Protein AF-A0A3L6PFX1-F1 (afdb_monomer)

Solvent-accessible surface area (backbone atoms only — not comparable to full-atom values): 15896 Å² total; per-residue (Å²): 126,56,42,73,76,51,93,45,32,28,39,28,24,43,66,42,50,51,51,58,42,62,47,83,54,100,68,61,88,36,42,23,37,40,39,36,26,71,53,52,53,69,60,65,64,29,69,79,39,84,92,54,82,70,54,70,48,83,74,45,78,32,32,30,86,44,96,84,36,73,96,55,53,78,53,61,71,73,41,70,57,34,39,34,26,27,26,15,69,91,47,65,24,42,33,38,19,29,47,44,64,93,50,54,86,48,75,58,73,88,48,45,66,66,52,44,51,53,49,56,60,27,42,76,78,34,26,23,38,36,17,15,70,75,35,23,26,64,26,37,46,53,50,30,54,38,40,19,50,77,66,73,36,52,63,67,58,22,45,50,61,45,29,79,71,36,78,67,50,51,50,48,68,36,52,49,55,48,47,47,52,30,51,77,50,70,54,41,87,49,77,84,37,64,67,46,48,50,54,51,49,51,54,51,52,50,41,47,74,74,68,47,84,82,58,73,65,60,52,79,80,64,74,58,54,79,82,74,94,81,78,96,70,89,84,86,67,83,88,67,92,69,57,72,43,54,43,88,87,80,61,45,40,74,43,43,52,91,74,59,71,91,71,82,84,67,90,54,74,74,66,73,58,87,126

Secondary structure (DSSP, 8-state):
--EEEETTEEEE-HHHHHHHHH---SS-S-SEEEEEES--STHHHHTTSTT----EEEEEEEETTSBTB-S-TTS-TT-EEEEEEEESGGG-EEEEEEE--SSTTS--HHHHHHHHHHHHHHHHHS-EEEE-SSSSSHHHHHHHHHHHHHHT--HHHHHHHHHTT-TT----HHHHHHHHHHHHTTSS--TTSHHHHHHHHHHHHHHHHTT----GGGS---TTSPPPS-------S------EEE-TTT--EEEEGGG-------SSGGGG---

Mean predicted aligned error: 7.88 Å

pLDDT: mean 86.75, std 15.0, range [31.97, 98.88]

Foldseek 3Di:
DFFCLDQLETFWALVVVVCQQADPDPDGQFQEEEEEEQDQDPVVSCVVPPPDDKDKAWDDWDFPPDPPQPLQLQDPGGHTQWTWIQIHDVSRHTYIGGNFDQDLLTDCLSPQPVLLVSCVVRSVPGHYYFYYHGRAARSLLNQLLNCCQPVVDQSVRSSVSVCVRPVRHHHDPSSSVVSNLCVVVVSHSDCLDLSNVVSSVVSVVVCVVVVHDDDPSNDDDAQLDDPDPDDDDDPPDDPDPWAFDADPPPRRTGDINSRDRDDDDDPPPVVVDDD

Organism: Panicum miliaceum (NCBI:txid4540)

InterPro domains:
  IPR000340 Dual specificity phosphatase, catalytic domain [PF00782] (93-184)
  IPR000387 Tyrosine-specific protein phosphatases domain [PS50056] (106-164)
  IPR016130 Protein-tyrosine phosphatase, active site [PS00383] (130-140)
  IPR020422 Dual specificity protein phosphatase domain [PS50054] (1-188)
  IPR020422 Dual specificity protein phosphatase domain [SM00195] (1-185)
  IPR029021 Protein-tyrosine phosphatase-like [G3DSA:3.90.190.10] (4-205)
  IPR029021 Protein-tyrosine phosphatase-like [SSF52799] (96-185)

Sequence (275 aa):
MPHLVRERLYFGDIKDAIAALTESSSTPAFTHVLSVVSSASISFITDCRPGLAIPTEEVRRVVSGEEGAPPTAAVPPGTLMRVVERAGDVLRVTRMAVPLRDTEEENLLDHIEPCLDFVDEGRKVGNVHVHCFAGVSRSASIIVAYLMRSEQKSLEEALESLKEISESACPNDGFLDQLKLFEEMGFKVDTSSPLYKRFRLKILGQSYKFGEKIGSYMFEDDPGLSPQSGSCQDSSKTEQHKTAYRCRKCRRIIAVEDNVISHAPGEGESCFDWN

Nearest PDB structures (foldseek):
  4ki9-assembly1_A  TM=8.954E-01  e=1.535E-12  Homo sapiens
  4jnb-assembly1_A  TM=8.265E-01  e=7.800E-11  Homo sapiens
  4jmk-assembly2_B  TM=8.609E-01  e=1.206E-09  Homo sapiens
  4d3r-assembly1_A  TM=8.594E-01  e=2.774E-09  Homo sapiens
  7ezn-assembly1_A  TM=7.501E-01  e=2.827E-08  Cryptococcus neoformans H99

Structure (mmCIF, N/CA/C/O backbone):
data_AF-A0A3L6PFX1-F1
#
_entry.id   AF-A0A3L6PFX1-F1
#
loop_
_atom_site.group_PDB
_atom_site.id
_atom_site.type_symbol
_atom_site.label_atom_id
_atom_site.label_alt_id
_atom_site.label_comp_id
_atom_site.label_asym_id
_atom_site.label_entity_id
_atom_site.label_seq_id
_atom_site.pdbx_PDB_ins_code
_atom_site.Cartn_x
_atom_site.Cartn_y
_atom_site.Cartn_z
_atom_site.occupancy
_atom_site.B_iso_or_equiv
_atom_site.auth_seq_id
_atom_site.auth_comp_id
_atom_site.auth_asym_id
_atom_site.auth_atom_id
_atom_site.pdbx_PDB_model_num
ATOM 1 N N . MET A 1 1 ? 20.098 4.100 -10.291 1.00 66.25 1 MET A N 1
ATOM 2 C CA . MET A 1 1 ? 20.034 2.644 -10.523 1.00 66.25 1 MET A CA 1
ATOM 3 C C . MET A 1 1 ? 19.353 2.102 -9.295 1.00 66.25 1 MET A C 1
ATOM 5 O O . MET A 1 1 ? 19.845 2.397 -8.208 1.00 66.25 1 MET A O 1
ATOM 9 N N . PRO A 1 2 ? 18.238 1.385 -9.453 1.00 89.69 2 PRO A N 1
ATOM 10 C CA . PRO A 1 2 ? 17.426 1.003 -8.317 1.00 89.69 2 PRO A CA 1
ATOM 11 C C . PRO A 1 2 ? 18.182 0.019 -7.426 1.00 89.69 2 PRO A C 1
ATOM 13 O O . PRO A 1 2 ? 18.983 -0.794 -7.898 1.00 89.69 2 PRO A O 1
ATOM 16 N N . HIS A 1 3 ? 17.911 0.094 -6.132 1.00 94.25 3 HIS A N 1
ATOM 17 C CA . HIS A 1 3 ? 18.512 -0.760 -5.128 1.00 94.25 3 HIS A CA 1
ATOM 18 C C . HIS A 1 3 ? 17.913 -2.168 -5.202 1.00 94.25 3 HIS A C 1
ATOM 20 O O . HIS A 1 3 ? 16.693 -2.329 -5.225 1.00 94.25 3 HIS A O 1
ATOM 26 N N . LEU A 1 4 ? 18.760 -3.198 -5.225 1.00 97.31 4 LEU A N 1
ATOM 27 C CA . LEU A 1 4 ? 18.317 -4.588 -5.121 1.00 97.31 4 LEU A CA 1
ATOM 28 C C . LEU A 1 4 ? 17.971 -4.887 -3.658 1.00 97.31 4 LEU A C 1
ATOM 30 O O . LEU A 1 4 ? 18.859 -4.913 -2.812 1.00 97.31 4 LEU A O 1
ATOM 34 N N . VAL A 1 5 ? 16.693 -5.127 -3.370 1.00 97.38 5 VAL A N 1
ATOM 35 C CA . VAL A 1 5 ? 16.226 -5.441 -2.012 1.00 97.38 5 VAL A CA 1
ATOM 36 C C . VAL A 1 5 ? 16.364 -6.931 -1.736 1.00 97.38 5 VAL A C 1
ATOM 38 O O . VAL A 1 5 ? 16.964 -7.340 -0.746 1.00 97.38 5 VAL A O 1
ATOM 41 N N . ARG A 1 6 ? 15.809 -7.752 -2.630 1.00 97.69 6 ARG A N 1
ATOM 42 C CA . ARG A 1 6 ? 15.868 -9.221 -2.622 1.00 97.69 6 ARG A CA 1
ATOM 43 C C . ARG A 1 6 ? 15.920 -9.718 -4.057 1.00 97.69 6 ARG A C 1
ATOM 45 O O . ARG A 1 6 ? 15.737 -8.937 -4.986 1.00 97.69 6 ARG A O 1
ATOM 52 N N . GLU A 1 7 ? 16.127 -11.020 -4.254 1.00 96.81 7 GLU A N 1
ATOM 53 C CA . GLU A 1 7 ? 16.108 -11.621 -5.591 1.00 96.81 7 GLU A CA 1
ATOM 54 C C . GLU A 1 7 ? 14.868 -11.159 -6.383 1.00 96.81 7 GLU A C 1
ATOM 56 O O . GLU A 1 7 ? 13.734 -11.344 -5.930 1.00 96.81 7 GLU A O 1
ATOM 61 N N . ARG A 1 8 ? 15.093 -10.543 -7.553 1.00 97.56 8 ARG A N 1
ATOM 62 C CA . ARG A 1 8 ? 14.054 -10.000 -8.448 1.00 97.56 8 ARG A CA 1
ATOM 63 C C . ARG A 1 8 ? 13.179 -8.885 -7.857 1.00 97.56 8 ARG A C 1
ATOM 65 O O . ARG A 1 8 ? 12.165 -8.544 -8.460 1.00 97.56 8 ARG A O 1
ATOM 72 N N . LEU A 1 9 ? 13.547 -8.301 -6.719 1.00 98.50 9 LEU A N 1
ATOM 73 C CA . LEU A 1 9 ? 12.825 -7.199 -6.085 1.00 98.50 9 LEU A CA 1
ATOM 74 C C . LEU A 1 9 ? 13.732 -5.980 -5.942 1.00 98.50 9 LEU A C 1
ATOM 76 O O . LEU A 1 9 ? 14.731 -6.015 -5.223 1.00 98.50 9 LEU A O 1
ATOM 80 N N . TYR A 1 10 ? 13.343 -4.895 -6.599 1.00 98.25 10 TYR A N 1
ATOM 81 C CA . TYR A 1 10 ? 14.103 -3.658 -6.660 1.00 98.25 10 TYR A CA 1
ATOM 82 C C . TYR A 1 10 ? 13.289 -2.483 -6.125 1.00 98.25 10 TYR A C 1
ATOM 84 O O . TYR A 1 10 ? 12.079 -2.404 -6.331 1.00 98.25 10 TYR A O 1
ATOM 92 N N . PHE A 1 11 ? 13.980 -1.538 -5.502 1.00 94.75 11 PHE A N 1
ATOM 93 C CA . PHE A 1 11 ? 13.432 -0.348 -4.860 1.00 94.75 11 PHE A CA 1
ATOM 94 C C . PHE A 1 11 ? 14.108 0.910 -5.408 1.00 94.75 11 PHE A C 1
ATOM 96 O O . PHE A 1 11 ? 15.318 0.909 -5.629 1.00 94.75 11 PHE A O 1
ATOM 103 N N . GLY A 1 12 ? 13.354 1.984 -5.635 1.00 95.38 12 GLY A N 1
ATOM 104 C CA . GLY A 1 12 ? 13.952 3.244 -6.077 1.00 95.38 12 GLY A CA 1
ATOM 105 C C . GLY A 1 12 ? 12.971 4.398 -6.230 1.00 95.38 12 GLY A C 1
ATOM 106 O O . GLY A 1 12 ? 11.868 4.395 -5.668 1.00 95.38 12 GLY A O 1
ATOM 107 N N . ASP A 1 13 ? 13.415 5.401 -6.982 1.00 95.75 13 ASP A N 1
ATOM 108 C CA . ASP A 1 13 ? 12.706 6.657 -7.204 1.00 95.75 13 ASP A CA 1
ATOM 109 C C . ASP A 1 13 ? 12.005 6.706 -8.577 1.00 95.75 13 ASP A C 1
ATOM 111 O O . ASP A 1 13 ? 12.004 5.753 -9.362 1.00 95.75 13 ASP A O 1
ATOM 115 N N . ILE A 1 14 ? 11.377 7.841 -8.884 1.00 94.75 14 ILE A N 1
ATOM 116 C CA . ILE A 1 14 ? 10.684 8.027 -10.162 1.00 94.75 14 ILE A CA 1
ATOM 117 C C . ILE A 1 14 ? 11.623 8.024 -11.377 1.00 94.75 14 ILE A C 1
ATOM 119 O O . ILE A 1 14 ? 11.191 7.682 -12.477 1.00 94.75 14 ILE A O 1
ATOM 123 N N . LYS A 1 15 ? 12.902 8.383 -11.216 1.00 93.06 15 LYS A N 1
ATOM 124 C CA . LYS A 1 15 ? 13.873 8.394 -12.320 1.00 93.06 15 LYS A CA 1
ATOM 125 C C . LYS A 1 15 ? 14.261 6.972 -12.701 1.00 93.06 15 LYS A C 1
ATOM 127 O O . LYS A 1 15 ? 14.342 6.678 -13.895 1.00 93.06 15 LYS A O 1
ATOM 132 N N . ASP A 1 16 ? 14.445 6.097 -11.713 1.00 93.31 16 ASP A N 1
ATOM 133 C CA . ASP A 1 16 ? 14.670 4.668 -11.947 1.00 93.31 16 ASP A CA 1
ATOM 134 C C . ASP A 1 16 ? 13.469 4.037 -12.676 1.00 93.31 16 ASP A C 1
ATOM 136 O O . ASP A 1 16 ? 13.651 3.292 -13.642 1.00 93.31 16 ASP A O 1
ATOM 140 N N . ALA A 1 17 ? 12.242 4.414 -12.302 1.00 93.38 17 ALA A N 1
ATOM 141 C CA . ALA A 1 17 ? 11.031 3.955 -12.980 1.00 93.38 17 ALA A CA 1
ATOM 142 C C . ALA A 1 17 ? 10.912 4.465 -14.425 1.00 93.38 17 ALA A C 1
ATOM 144 O O . ALA A 1 17 ? 10.545 3.699 -15.318 1.00 93.38 17 ALA A O 1
ATOM 145 N N . ILE A 1 18 ? 11.261 5.732 -14.688 1.00 92.75 18 ILE A N 1
ATOM 146 C CA . ILE A 1 18 ? 11.330 6.271 -16.057 1.00 92.75 18 ILE A CA 1
ATOM 147 C C . ILE A 1 18 ? 12.321 5.457 -16.888 1.00 92.75 18 ILE A C 1
ATOM 149 O O . ILE A 1 18 ? 12.004 5.085 -18.017 1.00 92.75 18 ILE A O 1
ATOM 153 N N . ALA A 1 19 ? 13.504 5.161 -16.347 1.00 91.19 19 ALA A N 1
ATOM 154 C CA . ALA A 1 19 ? 14.496 4.351 -17.046 1.00 91.19 19 ALA A CA 1
ATOM 155 C C . ALA A 1 19 ? 13.957 2.941 -17.350 1.00 91.19 19 ALA A C 1
ATOM 157 O O . ALA A 1 19 ? 14.058 2.493 -18.488 1.00 91.19 19 ALA A O 1
ATOM 158 N N . ALA A 1 20 ? 13.304 2.295 -16.377 1.00 91.25 20 ALA A N 1
ATOM 159 C CA . ALA A 1 20 ? 12.698 0.972 -16.538 1.00 91.25 20 ALA A CA 1
ATOM 160 C C . ALA A 1 20 ? 11.598 0.928 -17.616 1.00 91.25 20 ALA A C 1
ATOM 162 O O . ALA A 1 20 ? 11.496 -0.043 -18.358 1.00 91.25 20 ALA A O 1
ATOM 163 N N . LEU A 1 21 ? 10.777 1.978 -17.715 1.00 91.75 21 LEU A N 1
ATOM 164 C CA . LEU A 1 21 ? 9.653 2.041 -18.657 1.00 91.75 21 LEU A CA 1
ATOM 165 C C . LEU A 1 21 ? 10.049 2.507 -20.064 1.00 91.75 21 LEU A C 1
ATOM 167 O O . LEU A 1 21 ? 9.255 2.385 -20.994 1.00 91.75 21 LEU A O 1
ATOM 171 N N . THR A 1 22 ? 11.248 3.066 -20.228 1.00 90.25 22 THR A N 1
ATOM 172 C CA . THR A 1 22 ? 11.727 3.620 -21.509 1.00 90.25 22 THR A CA 1
ATOM 173 C C . THR A 1 22 ? 12.865 2.814 -22.126 1.00 90.25 22 THR A C 1
ATOM 175 O O . THR A 1 22 ? 13.390 3.187 -23.175 1.00 90.25 22 THR A O 1
ATOM 178 N N . GLU A 1 23 ? 13.245 1.703 -21.499 1.00 85.38 23 GLU A N 1
ATOM 179 C CA . GLU A 1 23 ? 14.258 0.796 -22.015 1.00 85.38 23 GLU A CA 1
ATOM 180 C C . GLU A 1 23 ? 13.777 0.118 -23.309 1.00 85.38 23 GLU A C 1
ATOM 182 O O . GLU A 1 23 ? 12.785 -0.605 -23.319 1.00 85.38 23 GLU A O 1
ATOM 187 N N . SER A 1 24 ? 14.509 0.320 -24.407 1.00 76.94 24 SER A N 1
ATOM 188 C CA . SER A 1 24 ? 14.206 -0.237 -25.736 1.00 76.94 24 SER A CA 1
ATOM 189 C C . SER A 1 24 ? 14.887 -1.587 -26.010 1.00 76.94 24 SER A C 1
ATOM 191 O O . SER A 1 24 ? 14.997 -2.032 -27.155 1.00 76.94 24 SER A O 1
ATOM 193 N N . SER A 1 25 ? 15.385 -2.252 -24.964 1.00 76.19 25 SER A N 1
ATOM 194 C CA . SER A 1 25 ? 16.038 -3.556 -25.079 1.00 76.19 25 SER A CA 1
ATOM 195 C C . SER A 1 25 ? 15.053 -4.644 -25.520 1.00 76.19 25 SER A C 1
ATOM 197 O O . SER A 1 25 ? 13.881 -4.663 -25.142 1.00 76.19 25 SER A O 1
ATOM 199 N N . SER A 1 26 ? 15.555 -5.623 -26.283 1.00 71.38 26 SER A N 1
ATOM 200 C CA . SER A 1 26 ? 14.772 -6.794 -26.706 1.00 71.38 26 SER A CA 1
ATOM 201 C C . SER A 1 26 ? 14.225 -7.619 -25.532 1.00 71.38 26 SER A C 1
ATOM 203 O O . SER A 1 26 ? 13.218 -8.308 -25.697 1.00 71.38 26 SER A O 1
ATOM 205 N N . THR A 1 27 ? 14.836 -7.502 -24.352 1.00 73.88 27 THR A N 1
ATOM 206 C CA . THR A 1 27 ? 14.363 -8.056 -23.081 1.00 73.88 27 THR A CA 1
ATOM 207 C C . THR A 1 27 ? 14.423 -6.947 -22.030 1.00 73.88 27 THR A C 1
ATOM 209 O O . THR A 1 27 ? 15.531 -6.482 -21.746 1.00 73.88 27 THR A O 1
ATOM 212 N N . PRO A 1 28 ? 13.285 -6.495 -21.473 1.00 79.00 28 PRO A N 1
ATOM 213 C CA . PRO A 1 28 ? 13.296 -5.403 -20.507 1.00 79.00 28 PRO A CA 1
ATOM 214 C C . PRO A 1 28 ? 13.964 -5.854 -19.203 1.00 79.00 28 PRO A C 1
ATOM 216 O O . PRO A 1 28 ? 13.760 -6.991 -18.763 1.00 79.00 28 PRO A O 1
ATOM 219 N N . ALA A 1 29 ? 14.729 -4.970 -18.557 1.00 88.62 29 ALA A N 1
ATOM 220 C CA . ALA A 1 29 ? 15.339 -5.270 -17.262 1.00 88.62 29 ALA A CA 1
ATOM 221 C C . ALA A 1 29 ? 14.282 -5.536 -16.180 1.00 88.62 29 ALA A C 1
ATOM 223 O O . ALA A 1 29 ? 14.531 -6.314 -15.256 1.00 88.62 29 ALA A O 1
ATOM 224 N N . PHE A 1 30 ? 13.095 -4.933 -16.318 1.00 94.75 30 PHE A N 1
ATOM 225 C CA . PHE A 1 30 ? 11.953 -5.099 -15.424 1.00 94.75 30 PHE A CA 1
ATOM 226 C C . PHE A 1 30 ? 10.728 -5.598 -16.177 1.00 94.75 30 PHE A C 1
ATOM 228 O O . PHE A 1 30 ? 10.353 -5.071 -17.217 1.00 94.75 30 PHE A O 1
ATOM 235 N N . THR A 1 31 ? 10.070 -6.604 -15.611 1.00 96.00 31 THR A N 1
ATOM 236 C CA . THR A 1 31 ? 8.805 -7.132 -16.150 1.00 96.00 31 THR A CA 1
ATOM 237 C C . THR A 1 31 ? 7.596 -6.480 -15.490 1.00 96.00 31 THR A C 1
ATOM 239 O O . THR A 1 31 ? 6.532 -6.393 -16.101 1.00 96.00 31 THR A O 1
ATOM 242 N N . HIS A 1 32 ? 7.765 -6.015 -14.249 1.00 97.88 32 HIS A N 1
ATOM 243 C CA . HIS A 1 32 ? 6.716 -5.415 -13.441 1.00 97.88 32 HIS A CA 1
ATOM 244 C C . HIS A 1 32 ? 7.211 -4.128 -12.781 1.00 97.88 32 HIS A C 1
ATOM 246 O O . HIS A 1 32 ? 8.325 -4.080 -12.254 1.00 97.88 32 HIS A O 1
ATOM 252 N N . VAL A 1 33 ? 6.367 -3.098 -12.777 1.00 97.94 33 VAL A N 1
ATOM 253 C CA . VAL A 1 33 ? 6.621 -1.818 -12.106 1.00 97.94 33 VAL A CA 1
ATOM 254 C C . VAL A 1 33 ? 5.430 -1.478 -11.214 1.00 97.94 33 VAL A C 1
ATOM 256 O O . VAL A 1 33 ? 4.307 -1.337 -11.692 1.00 97.94 33 VAL A O 1
ATOM 259 N N . LEU A 1 34 ? 5.668 -1.340 -9.914 1.00 98.56 34 LEU A N 1
ATOM 260 C CA . LEU A 1 34 ? 4.688 -0.862 -8.945 1.00 98.56 34 LEU A CA 1
ATOM 261 C C . LEU A 1 34 ? 4.952 0.617 -8.645 1.00 98.56 34 LEU A C 1
ATOM 263 O O . LEU A 1 34 ? 5.941 0.962 -7.998 1.00 98.56 34 LEU A O 1
ATOM 267 N N . SER A 1 35 ? 4.055 1.480 -9.115 1.00 98.12 35 SER A N 1
ATOM 268 C CA . SER A 1 35 ? 4.085 2.925 -8.890 1.00 98.12 35 SER A CA 1
ATOM 269 C C . SER A 1 35 ? 3.157 3.312 -7.739 1.00 98.12 35 SER A C 1
ATOM 271 O O . SER A 1 35 ? 1.937 3.308 -7.903 1.00 98.12 35 SER A O 1
ATOM 273 N N . VAL A 1 36 ? 3.724 3.712 -6.602 1.00 97.94 36 VAL A N 1
ATOM 274 C CA . VAL A 1 36 ? 2.980 4.227 -5.439 1.00 97.94 36 VAL A CA 1
ATOM 275 C C . VAL A 1 36 ? 3.134 5.748 -5.401 1.00 97.94 36 VAL A C 1
ATOM 277 O O . VAL A 1 36 ? 4.106 6.290 -4.874 1.00 97.94 36 VAL A O 1
ATOM 280 N N . VAL A 1 37 ? 2.219 6.456 -6.057 1.00 95.69 37 VAL A N 1
ATOM 281 C CA . VAL A 1 37 ? 2.355 7.882 -6.412 1.00 95.69 37 VAL A CA 1
ATOM 282 C C . VAL A 1 37 ? 1.035 8.612 -6.196 1.00 95.69 37 VAL A C 1
ATOM 284 O O . VAL A 1 37 ? 0.005 7.977 -6.087 1.00 95.69 37 VAL A O 1
ATOM 287 N N . SER A 1 38 ? 1.014 9.944 -6.149 1.00 93.38 38 SER A N 1
ATOM 288 C CA . SER A 1 38 ? -0.223 10.691 -5.847 1.00 93.38 38 SER A CA 1
ATOM 289 C C . SER A 1 38 ? -1.269 10.648 -6.969 1.00 93.38 38 SER A C 1
ATOM 291 O O . SER A 1 38 ? -2.424 10.987 -6.737 1.00 93.38 38 SER A O 1
ATOM 293 N N . SER A 1 39 ? -0.883 10.233 -8.177 1.00 93.25 39 SER A N 1
ATOM 294 C CA . SER A 1 39 ? -1.782 10.043 -9.314 1.00 93.25 39 SER A CA 1
ATOM 295 C C . SER A 1 39 ? -1.448 8.747 -10.038 1.00 93.25 39 SER A C 1
ATOM 297 O O . SER A 1 39 ? -0.293 8.501 -10.379 1.00 93.25 39 SER A O 1
ATOM 299 N N . ALA A 1 40 ? -2.465 7.931 -10.316 1.00 91.38 40 ALA A N 1
ATOM 300 C CA . ALA A 1 40 ? -2.291 6.675 -11.042 1.00 91.38 40 ALA A CA 1
ATOM 301 C C . ALA A 1 40 ? -1.916 6.881 -12.525 1.00 91.38 40 ALA A C 1
ATOM 303 O O . ALA A 1 40 ? -1.344 5.981 -13.146 1.00 91.38 40 ALA A O 1
ATOM 304 N N . SER A 1 41 ? -2.214 8.062 -13.081 1.00 91.38 41 SER A N 1
ATOM 305 C CA . SER A 1 41 ? -1.945 8.389 -14.482 1.00 91.38 41 SER A CA 1
ATOM 306 C C . SER A 1 41 ? -0.465 8.226 -14.815 1.00 91.38 41 SER A C 1
ATOM 308 O O . SER A 1 41 ? 0.396 8.747 -14.104 1.00 91.38 41 SER A O 1
ATOM 310 N N . ILE A 1 42 ? -0.162 7.569 -15.938 1.00 88.88 42 ILE A N 1
ATOM 311 C CA . ILE A 1 42 ? 1.208 7.501 -16.462 1.00 88.88 42 ILE A CA 1
ATOM 312 C C . ILE A 1 42 ? 1.770 8.898 -16.760 1.00 88.88 42 ILE A C 1
ATOM 314 O O . ILE A 1 42 ? 2.981 9.103 -16.675 1.00 88.88 42 ILE A O 1
ATOM 318 N N . SER A 1 43 ? 0.895 9.881 -17.016 1.00 87.31 43 SER A N 1
ATOM 319 C CA . SER A 1 43 ? 1.308 11.266 -17.238 1.00 87.31 43 SER A CA 1
ATOM 320 C C . SER A 1 43 ? 2.105 11.825 -16.059 1.00 87.31 43 SER A C 1
ATOM 322 O O . SER A 1 43 ? 3.063 12.554 -16.267 1.00 87.31 43 SER A O 1
ATOM 324 N N . PHE A 1 44 ? 1.803 11.395 -14.828 1.00 84.94 44 PHE A N 1
ATOM 325 C CA . PHE A 1 44 ? 2.549 11.795 -13.633 1.00 84.94 44 PHE A CA 1
ATOM 326 C C . PHE A 1 44 ? 4.049 11.461 -13.735 1.00 84.94 44 PHE A C 1
ATOM 328 O O . PHE A 1 44 ? 4.900 12.194 -13.232 1.00 84.94 44 PHE A O 1
ATOM 335 N N . ILE A 1 45 ? 4.381 10.359 -14.414 1.00 83.69 45 ILE A N 1
ATOM 336 C CA . ILE A 1 45 ? 5.762 9.946 -14.673 1.00 83.69 45 ILE A CA 1
ATOM 337 C C . ILE A 1 45 ? 6.372 10.787 -15.803 1.00 83.69 45 ILE A C 1
ATOM 339 O O . ILE A 1 45 ? 7.512 11.240 -15.686 1.00 83.69 45 ILE A O 1
ATOM 343 N N . THR A 1 46 ? 5.627 11.038 -16.883 1.00 82.31 46 THR A N 1
ATOM 344 C CA . THR A 1 46 ? 6.126 11.822 -18.026 1.00 82.31 46 THR A CA 1
ATOM 345 C C . THR A 1 46 ? 6.246 13.316 -17.732 1.00 82.31 46 THR A C 1
ATOM 347 O O . THR A 1 46 ? 7.113 13.970 -18.302 1.00 82.31 46 THR A O 1
ATOM 350 N N . ASP A 1 47 ? 5.457 13.859 -16.805 1.00 82.69 47 ASP A N 1
ATOM 351 C CA . ASP A 1 47 ? 5.528 15.265 -16.384 1.00 82.69 47 ASP A CA 1
ATOM 352 C C . ASP A 1 47 ? 6.891 15.597 -15.755 1.00 82.69 47 ASP A C 1
ATOM 354 O O . ASP A 1 47 ? 7.383 16.721 -15.855 1.00 82.69 47 ASP A O 1
ATOM 358 N N . CYS A 1 48 ? 7.566 14.593 -15.184 1.00 76.94 48 CYS A N 1
ATOM 359 C CA . CYS A 1 48 ? 8.928 14.723 -14.670 1.00 76.94 48 CYS A CA 1
ATOM 360 C C . CYS A 1 48 ? 9.994 14.810 -15.782 1.00 76.94 48 CYS A C 1
ATOM 362 O O . CYS A 1 48 ? 11.154 15.120 -15.498 1.00 76.94 48 CYS A O 1
ATOM 364 N N . ARG A 1 49 ? 9.632 14.528 -17.042 1.00 78.38 49 ARG A N 1
ATOM 365 C CA . ARG A 1 49 ? 10.526 14.574 -18.206 1.00 78.38 49 ARG A CA 1
ATOM 366 C C . ARG A 1 49 ? 9.779 15.091 -19.448 1.00 78.38 49 ARG A C 1
ATOM 368 O O . ARG A 1 49 ? 9.283 14.288 -20.241 1.00 78.38 49 ARG A O 1
ATOM 375 N N . PRO A 1 50 ? 9.743 16.419 -19.665 1.00 75.62 50 PRO A N 1
ATOM 376 C CA . PRO A 1 50 ? 9.043 17.023 -20.796 1.00 75.62 50 PRO A CA 1
ATOM 377 C C . PRO A 1 50 ? 9.412 16.375 -22.138 1.00 75.62 50 PRO A C 1
ATOM 379 O O . PRO A 1 50 ? 10.590 16.177 -22.438 1.00 75.62 50 PRO A O 1
ATOM 382 N N . GLY A 1 51 ? 8.399 16.046 -22.943 1.00 77.88 51 GLY A N 1
ATOM 383 C CA . GLY A 1 51 ? 8.564 15.393 -24.248 1.00 77.88 51 GLY A CA 1
ATOM 384 C C . GLY A 1 51 ? 8.674 13.866 -24.203 1.00 77.88 51 GLY A C 1
ATOM 385 O O . GLY A 1 51 ? 8.752 13.242 -25.260 1.00 77.88 51 GLY A O 1
ATOM 386 N N . LEU A 1 52 ? 8.656 13.250 -23.017 1.00 85.56 52 LEU A N 1
ATOM 387 C CA . LEU A 1 52 ? 8.563 11.801 -22.891 1.00 85.56 52 LEU A CA 1
ATOM 388 C C . LEU A 1 52 ? 7.114 11.336 -23.083 1.00 85.56 52 LEU A C 1
ATOM 390 O O . LEU A 1 52 ? 6.217 11.809 -22.396 1.00 85.56 52 LEU A O 1
ATOM 394 N N . ALA A 1 53 ? 6.901 10.365 -23.967 1.00 87.12 53 ALA A N 1
ATOM 395 C CA . ALA A 1 53 ? 5.645 9.634 -24.075 1.00 87.12 53 ALA A CA 1
ATOM 396 C C . ALA A 1 53 ? 5.913 8.159 -23.775 1.00 87.12 53 ALA A C 1
ATOM 398 O O . ALA A 1 53 ? 6.770 7.542 -24.406 1.00 87.12 53 ALA A O 1
ATOM 399 N N . ILE A 1 54 ? 5.191 7.607 -22.804 1.00 89.94 54 ILE A N 1
ATOM 400 C CA . ILE A 1 54 ? 5.220 6.178 -22.493 1.00 89.94 54 ILE A CA 1
ATOM 401 C C . ILE A 1 54 ? 3.885 5.620 -22.984 1.00 89.94 54 ILE A C 1
ATOM 403 O O . ILE A 1 54 ? 2.851 6.013 -22.440 1.00 89.94 54 ILE A O 1
ATOM 407 N N . PRO A 1 55 ? 3.867 4.766 -24.022 1.00 92.75 55 PRO A N 1
ATOM 408 C CA . PRO A 1 55 ? 2.627 4.152 -24.466 1.00 92.75 55 PRO A CA 1
ATOM 409 C C . PRO A 1 55 ? 2.105 3.230 -23.364 1.00 92.75 55 PRO A C 1
ATOM 411 O O . PRO A 1 55 ? 2.884 2.507 -22.731 1.00 92.75 55 PRO A O 1
ATOM 414 N N . THR A 1 56 ? 0.794 3.271 -23.135 1.00 94.25 56 THR A N 1
ATOM 415 C CA . THR A 1 56 ? 0.120 2.404 -22.171 1.00 94.25 56 THR A CA 1
ATOM 416 C C . THR A 1 56 ? -1.168 1.822 -22.736 1.00 94.25 56 THR A C 1
ATOM 418 O O . THR A 1 56 ? -1.828 2.425 -23.583 1.00 94.25 56 THR A O 1
ATOM 421 N N . GLU A 1 57 ? -1.519 0.634 -22.256 1.00 95.62 57 GLU A N 1
ATOM 422 C CA . GLU A 1 57 ? -2.788 -0.038 -22.519 1.00 95.62 57 GLU A CA 1
ATOM 423 C C . GLU A 1 57 ? -3.367 -0.508 -21.183 1.00 95.62 57 GLU A C 1
ATOM 425 O O . GLU A 1 57 ? -2.781 -1.348 -20.496 1.00 95.62 57 GLU A O 1
ATOM 430 N N . GLU A 1 58 ? -4.506 0.058 -20.788 1.00 95.44 58 GLU A N 1
ATOM 431 C CA . GLU A 1 58 ? -5.172 -0.301 -19.538 1.00 95.44 58 GLU A CA 1
ATOM 432 C C . GLU A 1 58 ? -5.687 -1.742 -19.595 1.00 95.44 58 GLU A C 1
ATOM 434 O O . GLU A 1 58 ? -6.459 -2.109 -20.476 1.00 95.44 58 GLU A O 1
ATOM 439 N N . VAL A 1 59 ? -5.271 -2.557 -18.626 1.00 94.31 59 VAL A N 1
ATOM 440 C CA . VAL A 1 59 ? -5.692 -3.959 -18.497 1.00 94.31 59 VAL A CA 1
ATOM 441 C C . VAL A 1 59 ? -6.828 -4.077 -17.493 1.00 94.31 59 VAL A C 1
ATOM 443 O O . VAL A 1 59 ? -7.774 -4.838 -17.692 1.00 94.31 59 VAL A O 1
ATOM 446 N N . ARG A 1 60 ? -6.724 -3.354 -16.374 1.00 93.69 60 ARG A N 1
ATOM 447 C CA . ARG A 1 60 ? -7.710 -3.407 -15.299 1.00 93.69 60 ARG A CA 1
ATOM 448 C C . ARG A 1 60 ? -7.721 -2.111 -14.509 1.00 93.69 60 ARG A C 1
ATOM 450 O O . ARG A 1 60 ? -6.684 -1.657 -14.034 1.00 93.69 60 ARG A O 1
ATOM 457 N N . ARG A 1 61 ? -8.915 -1.592 -14.256 1.00 92.75 61 ARG A N 1
ATOM 458 C CA . ARG A 1 61 ? -9.161 -0.506 -13.310 1.00 92.75 61 ARG A CA 1
ATOM 459 C C . ARG A 1 61 ? -9.899 -1.056 -12.102 1.00 92.75 61 ARG A C 1
ATOM 461 O O . ARG A 1 61 ? -10.797 -1.876 -12.259 1.00 92.75 61 ARG A O 1
ATOM 468 N N . VAL A 1 62 ? -9.496 -0.643 -10.906 1.00 88.44 62 VAL A N 1
ATOM 469 C CA . VAL A 1 62 ? -10.194 -1.003 -9.669 1.00 88.44 62 VAL A CA 1
ATOM 470 C C . VAL A 1 62 ? -10.691 0.272 -9.016 1.00 88.44 62 VAL A C 1
ATOM 472 O O . VAL A 1 62 ? -9.893 1.119 -8.602 1.00 88.44 62 VAL A O 1
ATOM 475 N N . VAL A 1 63 ? -12.009 0.390 -8.936 1.00 85.69 63 VAL A N 1
ATOM 476 C CA . VAL A 1 63 ? -12.723 1.519 -8.347 1.00 85.69 63 VAL A CA 1
ATOM 477 C C . VAL A 1 63 ? -13.484 1.025 -7.118 1.00 85.69 63 VAL A C 1
ATOM 479 O O . VAL A 1 63 ? -14.006 -0.088 -7.114 1.00 85.69 63 VAL A O 1
ATOM 482 N N . SER A 1 64 ? -13.521 1.827 -6.054 1.00 79.31 64 SER A N 1
ATOM 483 C CA . SER A 1 64 ? -14.315 1.517 -4.862 1.00 79.31 64 SER A CA 1
ATOM 484 C C . SER A 1 64 ? -15.793 1.335 -5.228 1.00 79.31 64 SER A C 1
ATOM 486 O O . SER A 1 64 ? -16.370 2.189 -5.909 1.00 79.31 64 SER A O 1
ATOM 488 N N . GLY A 1 65 ? -16.398 0.239 -4.761 1.00 64.62 65 GLY A N 1
ATOM 489 C CA . GLY A 1 65 ? -17.801 -0.109 -5.015 1.00 64.62 65 GLY A CA 1
ATOM 490 C C . GLY A 1 65 ? -18.063 -0.996 -6.242 1.00 64.62 65 GLY A C 1
ATOM 491 O O . GLY A 1 65 ? -19.220 -1.322 -6.490 1.00 64.62 65 GLY A O 1
ATOM 492 N N . GLU A 1 66 ? -17.030 -1.413 -6.985 1.00 68.00 66 GLU A N 1
ATOM 493 C CA . GLU A 1 66 ? -17.141 -2.309 -8.153 1.00 68.00 66 GLU A CA 1
ATOM 494 C C . GLU A 1 66 ? -16.522 -3.705 -7.902 1.00 68.00 66 GLU A C 1
ATOM 496 O O . GLU A 1 66 ? -15.759 -3.909 -6.952 1.00 68.00 66 GLU A O 1
ATOM 501 N N . GLU A 1 67 ? -16.835 -4.688 -8.764 1.00 52.25 67 GLU A N 1
ATOM 502 C CA . GLU A 1 67 ? -16.305 -6.061 -8.673 1.00 52.25 67 GLU A CA 1
ATOM 503 C C . GLU A 1 67 ? -14.763 -6.094 -8.616 1.00 52.25 67 GLU A C 1
ATOM 505 O O . GLU A 1 67 ? -14.050 -5.630 -9.510 1.00 52.25 67 GLU A O 1
ATOM 510 N N . GLY A 1 68 ? -14.223 -6.703 -7.556 1.00 51.22 68 GLY A N 1
ATOM 511 C CA . GLY A 1 68 ? -12.782 -6.882 -7.364 1.00 51.22 68 GLY A CA 1
ATOM 512 C C . GLY A 1 68 ? -12.062 -5.742 -6.633 1.00 51.22 68 GLY A C 1
ATOM 513 O O . GLY A 1 68 ? -10.841 -5.829 -6.451 1.00 51.22 68 GLY A O 1
ATOM 514 N N . ALA A 1 69 ? -12.782 -4.714 -6.179 1.00 51.09 69 ALA A N 1
ATOM 515 C CA . ALA A 1 69 ? -12.360 -3.932 -5.021 1.00 51.09 69 ALA A CA 1
ATOM 516 C C . ALA A 1 69 ? -12.551 -4.776 -3.744 1.00 51.09 69 ALA A C 1
ATOM 518 O O . ALA A 1 69 ? -13.456 -5.617 -3.704 1.00 51.09 69 ALA A O 1
ATOM 519 N N . PRO A 1 70 ? -11.710 -4.615 -2.704 1.00 54.19 70 PRO A N 1
ATOM 520 C CA . PRO A 1 70 ? -12.026 -5.211 -1.412 1.00 54.19 70 PRO A CA 1
ATOM 521 C C . PRO A 1 70 ? -13.415 -4.720 -0.957 1.00 54.19 70 PRO A C 1
ATOM 523 O O . PRO A 1 70 ? -13.848 -3.652 -1.398 1.00 54.19 70 PRO A O 1
ATOM 526 N N . PRO A 1 71 ? -14.130 -5.462 -0.091 1.00 51.94 71 PRO A N 1
ATOM 527 C CA . PRO A 1 71 ? -15.351 -4.986 0.554 1.00 51.94 71 PRO A CA 1
ATOM 528 C C . PRO A 1 71 ? -14.995 -3.865 1.542 1.00 51.94 71 PRO A C 1
ATOM 530 O O . PRO A 1 71 ? -15.111 -3.998 2.755 1.00 51.94 71 PRO A O 1
ATOM 533 N N . THR A 1 72 ? -14.468 -2.757 1.039 1.00 52.66 72 THR A N 1
ATOM 534 C CA . THR A 1 72 ? -14.160 -1.577 1.818 1.00 52.66 72 THR A CA 1
ATOM 535 C C . THR A 1 72 ? -15.313 -0.618 1.613 1.00 52.66 72 THR A C 1
ATOM 537 O O . THR A 1 72 ? -15.290 0.254 0.754 1.00 52.66 72 THR A O 1
ATOM 540 N N . ALA A 1 73 ? -16.292 -0.708 2.512 1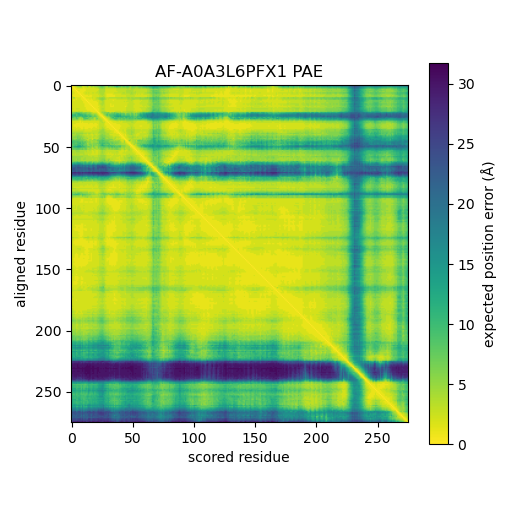.00 51.56 73 ALA A N 1
ATOM 541 C CA . ALA A 1 73 ? -17.297 0.328 2.765 1.00 51.56 73 ALA A CA 1
ATOM 542 C C . ALA A 1 73 ? -16.678 1.731 3.042 1.00 51.56 73 ALA A C 1
ATOM 544 O O . ALA A 1 73 ? -17.366 2.692 3.319 1.00 51.56 73 ALA A O 1
ATOM 545 N N . ALA A 1 74 ? -15.356 1.885 2.988 1.00 54.62 74 ALA A N 1
ATOM 546 C CA . ALA A 1 74 ? -14.564 2.997 3.492 1.00 54.62 74 ALA A CA 1
ATOM 547 C C . ALA A 1 74 ? -14.383 4.174 2.548 1.00 54.62 74 ALA A C 1
ATOM 549 O O . ALA A 1 74 ? -14.237 5.310 2.989 1.00 54.62 74 ALA A O 1
ATOM 550 N N . VAL A 1 75 ? -14.266 3.873 1.260 1.00 67.12 75 VAL A N 1
ATOM 551 C CA . VAL A 1 75 ? -13.787 4.822 0.264 1.00 67.12 75 VAL A CA 1
ATOM 552 C C . VAL A 1 75 ? -14.995 5.252 -0.556 1.00 67.12 75 VAL A C 1
ATOM 554 O O . VAL A 1 75 ? -15.773 4.368 -0.930 1.00 67.12 75 VAL A O 1
ATOM 557 N N . PRO A 1 76 ? -15.180 6.559 -0.838 1.00 70.44 76 PRO A N 1
ATOM 558 C CA . PRO A 1 76 ? -16.280 7.017 -1.675 1.00 70.44 76 PRO A CA 1
ATOM 559 C C . PRO A 1 76 ? -16.461 6.126 -2.908 1.00 70.44 76 PRO A C 1
ATOM 561 O O . PRO A 1 76 ? -15.472 5.850 -3.597 1.00 70.44 76 PRO A O 1
ATOM 564 N N . PRO A 1 77 ? -17.685 5.639 -3.182 1.00 73.94 77 PRO A N 1
ATOM 565 C CA . PRO A 1 77 ? -17.957 4.922 -4.416 1.00 73.94 77 PRO A CA 1
ATOM 566 C C . PRO A 1 77 ? -17.483 5.760 -5.603 1.00 73.94 77 PRO A C 1
ATOM 568 O O . PRO A 1 77 ? -17.708 6.972 -5.638 1.00 73.94 77 PRO A O 1
ATOM 571 N N . GLY A 1 78 ? -16.795 5.134 -6.555 1.00 79.19 78 GLY A N 1
ATOM 572 C CA . GLY A 1 78 ? -16.186 5.858 -7.674 1.00 79.19 78 GLY A CA 1
ATOM 573 C C . GLY A 1 78 ? -14.736 6.313 -7.448 1.00 79.19 78 GLY A C 1
ATOM 574 O O . GLY A 1 78 ? -14.101 6.776 -8.396 1.00 79.19 78 GLY A O 1
ATOM 575 N N . THR A 1 79 ? -14.164 6.158 -6.247 1.00 84.25 79 THR A N 1
ATOM 576 C CA . THR A 1 79 ? -12.741 6.457 -6.018 1.00 84.25 79 THR A CA 1
ATOM 577 C C . THR A 1 79 ? -11.839 5.401 -6.648 1.00 84.25 79 THR A C 1
ATOM 579 O O . THR A 1 79 ? -12.001 4.201 -6.423 1.00 84.25 79 THR A O 1
ATOM 582 N N . LEU A 1 80 ? -10.841 5.852 -7.405 1.00 89.00 80 LEU A N 1
ATOM 583 C CA . LEU A 1 80 ? -9.836 4.990 -8.015 1.00 89.00 80 LEU A CA 1
ATOM 584 C C . LEU A 1 80 ? -8.884 4.415 -6.956 1.00 89.00 80 LEU A C 1
ATOM 586 O O . LEU A 1 80 ? -8.149 5.167 -6.326 1.00 89.00 80 LEU A O 1
ATOM 590 N N . MET A 1 81 ? -8.840 3.088 -6.825 1.00 90.75 81 MET A N 1
ATOM 591 C CA . MET A 1 81 ? -7.956 2.399 -5.874 1.00 90.75 81 MET A CA 1
ATOM 592 C C . MET A 1 81 ? -6.626 1.984 -6.502 1.00 90.75 81 MET A C 1
ATOM 594 O O . MET A 1 81 ? -5.599 1.981 -5.828 1.00 90.75 81 MET A O 1
ATOM 598 N N . ARG A 1 82 ? -6.651 1.569 -7.776 1.00 94.88 82 ARG A N 1
ATOM 599 C CA . ARG A 1 82 ? -5.466 1.225 -8.579 1.00 94.88 82 ARG A CA 1
ATOM 600 C C . ARG A 1 82 ? -5.814 1.036 -10.054 1.00 94.88 82 ARG A C 1
ATOM 602 O O . ARG A 1 82 ? -6.956 0.724 -10.396 1.00 94.88 82 ARG A O 1
ATOM 609 N N . VAL A 1 83 ? -4.805 1.153 -10.911 1.00 96.38 83 VAL A N 1
ATOM 610 C CA . VAL A 1 83 ? -4.854 0.764 -12.329 1.00 96.38 83 VAL A CA 1
ATOM 611 C C . VAL A 1 83 ? -3.736 -0.233 -12.599 1.00 96.38 83 VAL A C 1
ATOM 613 O O . VAL A 1 83 ? -2.627 -0.057 -12.104 1.00 96.38 83 VAL A O 1
ATOM 616 N N . VAL A 1 84 ? -4.024 -1.273 -13.372 1.00 96.88 84 VAL A N 1
ATOM 617 C CA . VAL A 1 84 ? -3.030 -2.169 -13.960 1.00 96.88 84 VAL A CA 1
ATOM 618 C C . VAL A 1 84 ? -3.053 -1.960 -15.465 1.00 96.88 84 VAL A C 1
ATOM 620 O O . VAL A 1 84 ? -4.110 -2.027 -16.091 1.00 96.88 84 VAL A O 1
ATOM 623 N N . GLU A 1 85 ? -1.890 -1.722 -16.047 1.00 96.50 85 GLU A N 1
ATOM 624 C CA . GLU A 1 85 ? -1.718 -1.436 -17.467 1.00 96.50 85 GLU A CA 1
ATOM 625 C C . GLU A 1 85 ? -0.473 -2.140 -18.014 1.00 96.50 85 GLU A C 1
ATOM 627 O O . GLU A 1 85 ? 0.456 -2.479 -17.275 1.00 96.50 85 GLU A O 1
ATOM 632 N N . ARG A 1 86 ? -0.449 -2.374 -19.323 1.00 96.56 86 ARG A N 1
ATOM 633 C CA . ARG A 1 86 ? 0.798 -2.616 -20.045 1.00 96.56 86 ARG A CA 1
ATOM 634 C C . ARG A 1 86 ? 1.427 -1.268 -20.364 1.00 96.56 86 ARG A C 1
ATOM 636 O O . ARG A 1 86 ? 0.712 -0.342 -20.728 1.00 96.56 86 ARG A O 1
ATOM 643 N N . ALA A 1 87 ? 2.740 -1.155 -20.230 1.00 93.88 87 ALA A N 1
ATOM 644 C CA . ALA A 1 87 ? 3.464 0.094 -20.405 1.00 93.88 87 ALA A CA 1
ATOM 645 C C . ALA A 1 87 ? 4.824 -0.117 -21.082 1.00 93.88 87 ALA A C 1
ATOM 647 O O . ALA A 1 87 ? 5.369 -1.227 -21.104 1.00 93.88 87 ALA A O 1
ATOM 648 N N . GLY A 1 88 ? 5.376 0.984 -21.590 1.00 89.38 88 GLY A N 1
ATOM 649 C CA . GLY A 1 88 ? 6.703 1.032 -22.201 1.00 89.38 88 GLY A CA 1
ATOM 650 C C . GLY A 1 88 ? 6.714 0.583 -23.657 1.00 89.38 88 GLY A C 1
ATOM 651 O O . GLY A 1 88 ? 5.674 0.254 -24.229 1.00 89.38 88 GLY A O 1
ATOM 652 N N . ASP A 1 89 ? 7.896 0.591 -24.273 1.00 82.88 89 ASP A N 1
ATOM 653 C CA . ASP A 1 89 ? 8.031 0.241 -25.687 1.00 82.88 89 ASP A CA 1
ATOM 654 C C . ASP A 1 89 ? 7.485 -1.172 -25.957 1.00 82.88 89 ASP A C 1
ATOM 656 O O . ASP A 1 89 ? 7.789 -2.141 -25.253 1.00 82.88 89 ASP A O 1
ATOM 660 N N . VAL A 1 90 ? 6.614 -1.280 -26.962 1.00 85.81 90 VAL A N 1
ATOM 661 C CA . VAL A 1 90 ? 5.900 -2.521 -27.312 1.00 85.81 90 VAL A CA 1
ATOM 662 C C . VAL A 1 90 ? 5.054 -3.110 -26.155 1.00 85.81 90 VAL A C 1
ATOM 664 O O . VAL A 1 90 ? 4.729 -4.295 -26.180 1.00 85.81 90 VAL A O 1
ATOM 667 N N . LEU A 1 91 ? 4.672 -2.314 -25.142 1.00 89.44 91 LEU A N 1
ATOM 668 C CA . LEU A 1 91 ? 3.736 -2.696 -24.066 1.00 89.44 91 LEU A CA 1
ATOM 669 C C . LEU A 1 91 ? 4.169 -3.941 -23.259 1.00 89.44 91 LEU A C 1
ATOM 671 O O . LEU A 1 91 ? 3.359 -4.789 -22.880 1.00 89.44 91 LEU A O 1
ATOM 675 N N . ARG A 1 92 ? 5.475 -4.071 -23.002 1.00 90.50 92 ARG A N 1
ATOM 676 C CA . ARG A 1 92 ? 6.074 -5.278 -22.398 1.00 90.50 92 ARG A CA 1
ATOM 677 C C . ARG A 1 92 ? 6.119 -5.277 -20.874 1.00 90.50 92 ARG A C 1
ATOM 679 O O . ARG A 1 92 ? 6.293 -6.341 -20.282 1.00 90.50 92 ARG A O 1
ATOM 686 N N . VAL A 1 93 ? 5.983 -4.115 -20.243 1.00 95.12 93 VAL A N 1
ATOM 687 C CA . VAL A 1 93 ? 6.047 -3.984 -18.785 1.00 95.12 93 VAL A CA 1
ATOM 688 C C . VAL A 1 93 ? 4.635 -3.979 -18.220 1.00 95.12 93 VAL A C 1
ATOM 690 O O . VAL A 1 93 ? 3.791 -3.206 -18.664 1.00 95.12 93 VAL A O 1
ATOM 693 N N . THR A 1 94 ? 4.361 -4.809 -17.216 1.00 97.25 94 THR A N 1
ATOM 694 C CA . THR A 1 94 ? 3.128 -4.684 -16.429 1.00 97.25 94 THR A CA 1
ATOM 695 C C . THR A 1 94 ? 3.328 -3.601 -15.382 1.00 97.25 94 THR A C 1
ATOM 697 O O . THR A 1 94 ? 4.142 -3.761 -14.473 1.00 97.25 94 THR A O 1
ATOM 700 N N . ARG A 1 95 ? 2.580 -2.507 -15.461 1.00 97.31 95 ARG A N 1
ATOM 701 C CA . ARG A 1 95 ? 2.592 -1.467 -14.437 1.00 97.31 95 ARG A CA 1
ATOM 702 C C . ARG A 1 95 ? 1.334 -1.561 -13.588 1.00 97.31 95 ARG A C 1
ATOM 704 O O . ARG A 1 95 ? 0.233 -1.595 -14.127 1.00 97.31 95 ARG A O 1
ATOM 711 N N . MET A 1 96 ? 1.491 -1.555 -12.268 1.00 98.19 96 MET A N 1
ATOM 712 C CA . MET A 1 96 ? 0.397 -1.255 -11.349 1.00 98.19 96 MET A CA 1
ATOM 713 C C . MET A 1 96 ? 0.627 0.116 -10.725 1.00 98.19 96 MET A C 1
ATOM 715 O O . MET A 1 96 ? 1.686 0.381 -10.163 1.00 98.19 96 MET A O 1
ATOM 719 N N . ALA A 1 97 ? -0.371 0.984 -10.820 1.00 97.56 97 ALA A N 1
ATOM 720 C CA . ALA A 1 97 ? -0.345 2.333 -10.290 1.00 97.56 97 ALA A CA 1
ATOM 721 C C . ALA A 1 97 ? -1.356 2.477 -9.157 1.00 97.56 97 ALA A C 1
ATOM 723 O O . ALA A 1 97 ? -2.553 2.254 -9.355 1.00 97.56 97 ALA A O 1
ATOM 724 N N . VAL A 1 98 ? -0.869 2.866 -7.984 1.00 97.12 98 VAL A N 1
ATOM 725 C CA . VAL A 1 98 ? -1.665 3.075 -6.776 1.00 97.12 98 VAL A CA 1
ATOM 726 C C . VAL A 1 98 ? -1.634 4.566 -6.433 1.00 97.12 98 VAL A C 1
ATOM 728 O O . VAL A 1 98 ? -0.553 5.070 -6.108 1.00 97.12 98 VAL A O 1
ATOM 731 N N . PRO A 1 99 ? -2.773 5.280 -6.538 1.00 95.94 99 PRO A N 1
ATOM 732 C CA . PRO A 1 99 ? -2.881 6.664 -6.107 1.00 95.94 99 PRO A CA 1
ATOM 733 C C . PRO A 1 99 ? -2.828 6.723 -4.575 1.00 95.94 99 PRO A C 1
ATOM 735 O O . PRO A 1 99 ? -3.783 6.340 -3.912 1.00 95.94 99 PRO A O 1
ATOM 738 N N . LEU A 1 100 ? -1.700 7.176 -4.028 1.00 95.81 100 LEU A N 1
ATOM 739 C CA . LEU A 1 100 ? -1.460 7.308 -2.593 1.00 95.81 100 LEU A CA 1
ATOM 740 C C . LEU A 1 100 ? -0.706 8.614 -2.307 1.00 95.81 100 LEU A C 1
ATOM 742 O O . LEU A 1 100 ? 0.387 8.866 -2.853 1.00 95.81 100 LEU A O 1
ATOM 746 N N . ARG A 1 101 ? -1.288 9.462 -1.456 1.00 95.69 101 ARG A N 1
ATOM 747 C CA . ARG A 1 101 ? -0.624 10.676 -0.955 1.00 95.69 101 ARG A CA 1
ATOM 748 C C . ARG A 1 101 ? 0.381 10.323 0.136 1.00 95.69 101 ARG A C 1
ATOM 750 O O . ARG A 1 101 ? 0.283 9.289 0.776 1.00 95.69 101 ARG A O 1
ATOM 757 N N . ASP A 1 102 ? 1.391 11.166 0.300 1.00 97.38 102 ASP A N 1
ATOM 758 C CA . ASP A 1 102 ? 2.445 10.965 1.299 1.00 97.38 102 ASP A CA 1
ATOM 759 C C . ASP A 1 102 ? 2.158 11.806 2.543 1.00 97.38 102 ASP A C 1
ATOM 761 O O . ASP A 1 102 ? 2.868 12.768 2.830 1.00 97.38 102 ASP A O 1
ATOM 765 N N . THR A 1 103 ? 1.040 11.516 3.204 1.00 95.56 103 THR A N 1
ATOM 766 C CA . THR A 1 103 ? 0.616 12.206 4.426 1.00 95.56 103 THR A CA 1
ATOM 767 C C . THR A 1 103 ? 0.226 11.181 5.482 1.00 95.56 103 THR A C 1
ATOM 769 O O . THR A 1 103 ? -0.089 10.036 5.153 1.00 95.56 103 THR A O 1
ATOM 772 N N . GLU A 1 104 ? 0.266 11.579 6.749 1.00 93.81 104 GLU A N 1
ATOM 773 C CA . GLU A 1 104 ? 0.025 10.677 7.881 1.00 93.81 104 GLU A CA 1
ATOM 774 C C . GLU A 1 104 ? -1.440 10.218 7.968 1.00 93.81 104 GLU A C 1
ATOM 776 O O . GLU A 1 104 ? -1.739 9.169 8.537 1.00 93.81 104 GLU A O 1
ATOM 781 N N . GLU A 1 105 ? -2.361 10.983 7.380 1.00 89.25 105 GLU A N 1
ATOM 782 C CA . GLU A 1 105 ? -3.797 10.690 7.347 1.00 89.25 105 GLU A CA 1
ATOM 783 C C . GLU A 1 105 ? -4.186 9.715 6.228 1.00 89.25 105 GLU A C 1
ATOM 785 O O . GLU A 1 105 ? -5.322 9.239 6.186 1.00 89.25 105 GLU A O 1
ATOM 790 N N . GLU A 1 106 ? -3.278 9.435 5.291 1.00 91.94 106 GLU A N 1
ATOM 791 C CA . GLU A 1 106 ? -3.570 8.567 4.157 1.00 91.94 106 GLU A CA 1
ATOM 792 C C . GLU A 1 106 ? -3.634 7.093 4.599 1.00 91.94 106 GLU A C 1
ATOM 794 O O . GLU A 1 106 ? -2.759 6.588 5.306 1.00 91.94 106 GLU A O 1
ATOM 799 N N . ASN A 1 107 ? -4.669 6.369 4.162 1.00 92.81 107 ASN A N 1
ATOM 800 C CA . ASN A 1 107 ? -4.872 4.968 4.531 1.00 92.81 107 ASN A CA 1
ATOM 801 C C . ASN A 1 107 ? -4.048 4.021 3.640 1.00 92.81 107 ASN A C 1
ATOM 803 O O . ASN A 1 107 ? -4.501 3.593 2.582 1.00 92.81 107 ASN A O 1
ATOM 807 N N . LEU A 1 108 ? -2.854 3.650 4.096 1.00 96.25 108 LEU A N 1
ATOM 808 C CA . LEU A 1 108 ? -1.984 2.653 3.475 1.00 96.25 108 LEU A CA 1
ATOM 809 C C . LEU A 1 108 ? -2.578 1.235 3.525 1.00 96.25 108 LEU A C 1
ATOM 811 O O . LEU A 1 108 ? -2.387 0.473 2.574 1.00 96.25 108 LEU A O 1
ATOM 815 N N . LEU A 1 109 ? -3.283 0.870 4.606 1.00 95.12 109 LEU A N 1
ATOM 816 C CA . LEU A 1 109 ? -3.751 -0.507 4.843 1.00 95.12 109 LEU A CA 1
ATOM 817 C C . LEU A 1 109 ? -4.638 -1.040 3.708 1.00 95.12 109 LEU A C 1
ATOM 819 O O . LEU A 1 109 ? -4.529 -2.213 3.351 1.00 95.12 109 LEU A O 1
ATOM 823 N N . ASP A 1 110 ? -5.449 -0.184 3.083 1.00 90.38 110 ASP A N 1
ATOM 824 C CA . ASP A 1 110 ? -6.329 -0.565 1.964 1.00 90.38 110 ASP A CA 1
ATOM 825 C C . ASP A 1 110 ? -5.552 -0.977 0.693 1.00 90.38 110 ASP A C 1
ATOM 827 O O . ASP A 1 110 ? -6.110 -1.597 -0.220 1.00 90.38 110 ASP A O 1
ATOM 831 N N . HIS A 1 111 ? -4.258 -0.653 0.626 1.00 94.75 111 HIS A N 1
ATOM 832 C CA . HIS A 1 111 ? -3.400 -0.897 -0.531 1.00 94.75 111 HIS A CA 1
ATOM 833 C C . HIS A 1 111 ? -2.331 -1.966 -0.298 1.00 94.75 111 HIS A C 1
ATOM 835 O O . HIS A 1 111 ? -1.748 -2.418 -1.286 1.00 94.75 111 HIS A O 1
ATOM 841 N N . ILE A 1 112 ? -2.072 -2.382 0.950 1.00 96.62 112 ILE A N 1
ATOM 842 C CA . ILE A 1 112 ? -0.995 -3.332 1.267 1.00 96.62 112 ILE A CA 1
ATOM 843 C C . ILE A 1 112 ? -1.197 -4.641 0.504 1.00 96.62 112 ILE A C 1
ATOM 845 O O . ILE A 1 112 ? -0.386 -4.952 -0.363 1.00 96.62 112 ILE A O 1
ATOM 849 N N . GLU A 1 113 ? -2.276 -5.388 0.761 1.00 95.75 113 GLU A N 1
ATOM 850 C CA . GLU A 1 113 ? -2.416 -6.742 0.197 1.00 95.75 113 GLU A CA 1
ATOM 851 C C . GLU A 1 113 ? -2.327 -6.769 -1.340 1.00 95.75 113 GLU A C 1
ATOM 853 O O . GLU A 1 113 ? -1.487 -7.506 -1.859 1.00 95.75 113 GLU A O 1
ATOM 858 N N . PRO A 1 114 ? -3.049 -5.907 -2.089 1.00 95.75 114 PRO A N 1
ATOM 859 C CA . PRO A 1 114 ? -2.927 -5.872 -3.545 1.00 95.75 114 PRO A CA 1
ATOM 860 C C . PRO A 1 114 ? -1.514 -5.535 -4.040 1.00 95.75 114 PRO A C 1
ATOM 862 O O . PRO A 1 114 ? -1.077 -6.084 -5.051 1.00 95.75 114 PRO A O 1
ATOM 865 N N . CYS A 1 115 ? -0.802 -4.632 -3.354 1.00 98.38 115 CYS A N 1
ATOM 866 C CA . CYS A 1 115 ? 0.589 -4.299 -3.669 1.00 98.38 115 CYS A CA 1
ATOM 867 C C . CYS A 1 115 ? 1.512 -5.495 -3.476 1.00 98.38 115 CYS A C 1
ATOM 869 O O . CYS A 1 115 ? 2.311 -5.801 -4.361 1.00 98.38 115 CYS A O 1
ATOM 871 N N . LEU A 1 116 ? 1.401 -6.169 -2.335 1.00 98.56 116 LEU A N 1
ATOM 872 C CA . LEU A 1 116 ? 2.268 -7.293 -2.020 1.00 98.56 116 LEU A CA 1
ATOM 873 C C . LEU A 1 116 ? 2.003 -8.477 -2.966 1.00 98.56 116 LEU A C 1
ATOM 875 O O . LEU A 1 116 ? 2.949 -9.100 -3.444 1.00 98.56 116 LEU A O 1
ATOM 879 N N . ASP A 1 117 ? 0.740 -8.732 -3.311 1.00 97.94 117 ASP A N 1
ATOM 880 C CA . ASP A 1 117 ? 0.359 -9.789 -4.256 1.00 97.94 117 ASP A CA 1
ATOM 881 C C . ASP A 1 117 ? 0.879 -9.498 -5.670 1.00 97.94 117 ASP A C 1
ATOM 883 O O . ASP A 1 117 ? 1.398 -10.388 -6.343 1.00 97.94 117 ASP A O 1
ATOM 887 N N . PHE A 1 118 ? 0.824 -8.236 -6.113 1.00 98.56 118 PHE A N 1
ATOM 888 C CA . PHE A 1 118 ? 1.434 -7.824 -7.379 1.00 98.56 118 PHE A CA 1
ATOM 889 C C . PHE A 1 118 ? 2.951 -8.055 -7.393 1.00 98.56 118 PHE A C 1
ATOM 891 O O . PHE A 1 118 ? 3.500 -8.489 -8.408 1.00 98.56 118 PHE A O 1
ATOM 898 N N . VAL A 1 119 ? 3.633 -7.788 -6.272 1.00 98.69 119 VAL A N 1
ATOM 899 C CA . VAL A 1 119 ? 5.067 -8.069 -6.134 1.00 98.69 119 VAL A CA 1
ATOM 900 C C . VAL A 1 119 ? 5.333 -9.574 -6.204 1.00 98.69 119 VAL A C 1
ATOM 902 O O . VAL A 1 119 ? 6.221 -9.989 -6.949 1.00 98.69 119 VAL A O 1
ATOM 905 N N . ASP A 1 120 ? 4.559 -10.397 -5.494 1.00 98.31 120 ASP A N 1
ATOM 906 C CA . ASP A 1 120 ? 4.721 -11.855 -5.508 1.00 98.31 120 ASP A CA 1
ATOM 907 C C . ASP A 1 120 ? 4.525 -12.449 -6.908 1.00 98.31 120 ASP A C 1
ATOM 909 O O . ASP A 1 120 ? 5.366 -13.224 -7.373 1.00 98.31 120 ASP A O 1
ATOM 913 N N . GLU A 1 121 ? 3.465 -12.056 -7.619 1.00 97.75 121 GLU A N 1
ATOM 914 C CA . GLU A 1 121 ? 3.231 -12.515 -8.993 1.00 97.75 121 GLU A CA 1
ATOM 915 C C . GLU A 1 121 ? 4.322 -12.032 -9.952 1.00 97.75 121 GLU A C 1
ATOM 917 O O . GLU A 1 121 ? 4.828 -12.807 -10.769 1.00 97.75 121 GLU A O 1
ATOM 922 N N . GLY A 1 122 ? 4.751 -10.777 -9.817 1.00 97.75 122 GLY A N 1
ATOM 923 C CA . GLY A 1 122 ? 5.806 -10.227 -10.654 1.00 97.75 122 GLY A CA 1
ATOM 924 C C . GLY A 1 122 ? 7.134 -10.970 -10.492 1.00 97.75 122 GLY A C 1
ATOM 925 O O . GLY A 1 122 ? 7.769 -11.312 -11.493 1.00 97.75 122 GLY A O 1
ATOM 926 N N . ARG A 1 123 ? 7.521 -11.299 -9.250 1.00 97.62 123 ARG A N 1
ATOM 927 C CA . ARG A 1 123 ? 8.788 -11.990 -8.937 1.00 97.62 123 ARG A CA 1
ATOM 928 C C . ARG A 1 123 ? 8.851 -13.413 -9.500 1.00 97.62 123 ARG A C 1
ATOM 930 O O . ARG A 1 123 ? 9.941 -13.896 -9.829 1.00 97.62 123 ARG A O 1
ATOM 937 N N . LYS A 1 124 ? 7.703 -14.084 -9.666 1.00 97.31 124 LYS A N 1
ATOM 938 C CA . LYS A 1 124 ? 7.630 -15.411 -10.312 1.00 97.31 124 LYS A CA 1
ATOM 939 C C . LYS A 1 124 ? 8.056 -15.350 -11.779 1.00 97.31 124 LYS A C 1
ATOM 941 O O . LYS A 1 124 ? 8.699 -16.280 -12.265 1.00 97.31 124 LYS A O 1
ATOM 946 N N . VAL A 1 125 ? 7.730 -14.254 -12.464 1.00 95.44 125 VAL A N 1
ATOM 947 C CA . VAL A 1 125 ? 7.935 -14.096 -13.912 1.00 95.44 125 VAL A CA 1
ATOM 948 C C . VAL A 1 125 ? 9.240 -13.366 -14.240 1.00 95.44 125 VAL A C 1
ATOM 950 O O . VAL A 1 125 ? 9.891 -13.694 -15.229 1.00 95.44 125 VAL A O 1
ATOM 953 N N . GLY A 1 126 ? 9.660 -12.406 -13.417 1.00 96.50 126 GLY A N 1
ATOM 954 C CA . GLY A 1 126 ? 10.876 -11.636 -13.661 1.00 96.50 126 GLY A CA 1
ATOM 955 C C . GLY A 1 126 ? 11.151 -10.604 -12.575 1.00 96.50 126 GLY A C 1
ATOM 956 O O . GLY A 1 126 ? 10.748 -10.773 -11.430 1.00 96.50 126 GLY A O 1
ATOM 957 N N . ASN A 1 127 ? 11.862 -9.534 -12.929 1.00 97.25 127 ASN A N 1
ATOM 958 C CA . ASN A 1 127 ? 12.198 -8.472 -11.983 1.00 97.25 127 ASN A CA 1
ATOM 959 C C . ASN A 1 127 ? 11.015 -7.522 -11.768 1.00 97.25 127 ASN A C 1
ATOM 961 O O . ASN A 1 127 ? 10.354 -7.116 -12.735 1.00 97.25 127 ASN A O 1
ATOM 965 N N . VAL A 1 128 ? 10.815 -7.139 -10.508 1.00 98.56 128 VAL A N 1
ATOM 966 C CA . VAL A 1 128 ? 9.822 -6.170 -10.042 1.00 98.56 128 VAL A CA 1
ATOM 967 C C . VAL A 1 128 ? 10.536 -4.934 -9.517 1.00 98.56 128 VAL A C 1
ATOM 969 O O . VAL A 1 128 ? 11.430 -5.044 -8.678 1.00 98.56 128 VAL A O 1
ATOM 972 N N . HIS A 1 129 ? 10.117 -3.762 -9.979 1.00 98.19 129 HIS A N 1
ATOM 973 C CA . HIS A 1 129 ? 10.572 -2.482 -9.453 1.00 98.19 129 HIS A CA 1
ATOM 974 C C . HIS A 1 129 ? 9.439 -1.776 -8.704 1.00 98.19 129 HIS A C 1
ATOM 976 O O . HIS A 1 129 ? 8.389 -1.508 -9.284 1.00 98.19 129 HIS A O 1
ATOM 982 N N . VAL A 1 130 ? 9.646 -1.469 -7.424 1.00 98.56 130 VAL A N 1
ATOM 983 C CA . VAL A 1 130 ? 8.706 -0.717 -6.585 1.00 98.56 130 VAL A CA 1
ATOM 984 C C . VAL A 1 130 ? 9.258 0.685 -6.367 1.00 98.56 130 VAL A 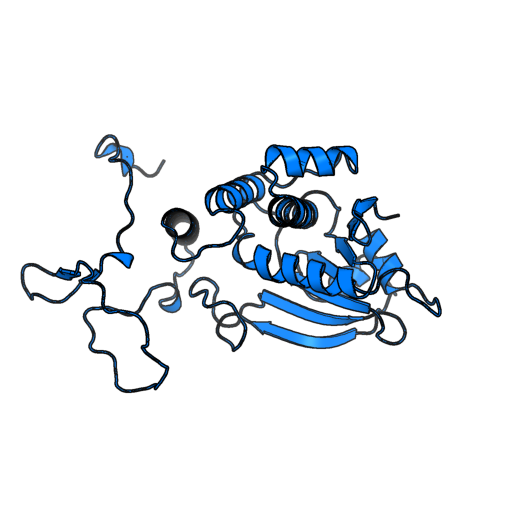C 1
ATOM 986 O O . VAL A 1 130 ? 10.375 0.851 -5.872 1.00 98.56 130 VAL A O 1
ATOM 989 N N . HIS A 1 131 ? 8.470 1.700 -6.712 1.00 97.94 131 HIS A N 1
ATOM 990 C CA . HIS A 1 131 ? 8.900 3.088 -6.602 1.00 97.94 131 HIS A CA 1
ATOM 991 C C . HIS A 1 131 ? 7.776 4.017 -6.151 1.00 97.94 131 HIS A C 1
ATOM 993 O O . HIS A 1 131 ? 6.584 3.727 -6.281 1.00 97.94 131 HIS A O 1
ATOM 999 N N . CYS A 1 132 ? 8.180 5.169 -5.627 1.00 97.00 132 CYS A N 1
ATOM 1000 C CA . CYS A 1 132 ? 7.312 6.323 -5.449 1.00 97.00 132 CYS A CA 1
ATOM 1001 C C . CYS A 1 132 ? 7.945 7.526 -6.155 1.00 97.00 132 CYS A C 1
ATOM 1003 O O . CYS A 1 132 ? 8.644 7.359 -7.155 1.00 97.00 132 CYS A O 1
ATOM 1005 N N . PHE A 1 133 ? 7.703 8.744 -5.671 1.00 95.69 133 PHE A N 1
ATOM 1006 C CA . PHE A 1 133 ? 8.389 9.912 -6.214 1.00 95.69 133 PHE A CA 1
ATOM 1007 C C . PHE A 1 133 ? 9.887 9.912 -5.862 1.00 95.69 133 PHE A C 1
ATOM 1009 O O . PHE A 1 133 ? 10.724 9.948 -6.757 1.00 95.69 133 PHE A O 1
ATOM 1016 N N . ALA A 1 134 ? 10.218 9.826 -4.569 1.00 95.69 134 ALA A N 1
ATOM 1017 C CA . ALA A 1 134 ? 11.587 9.973 -4.065 1.00 95.69 134 ALA A CA 1
ATOM 1018 C C . ALA A 1 134 ? 12.262 8.657 -3.643 1.00 95.69 134 ALA A C 1
ATOM 1020 O O . ALA A 1 134 ? 13.445 8.670 -3.337 1.00 95.69 134 ALA A O 1
ATOM 1021 N N . GLY A 1 135 ? 11.525 7.543 -3.570 1.00 96.06 135 GLY A N 1
ATOM 1022 C CA . GLY A 1 135 ? 12.055 6.305 -2.992 1.00 96.06 135 GLY A CA 1
ATOM 1023 C C . GLY A 1 135 ? 12.363 6.439 -1.496 1.00 96.06 135 GLY A C 1
ATOM 1024 O O . GLY A 1 135 ? 13.402 5.982 -1.046 1.00 96.06 135 GLY A O 1
ATOM 1025 N N . VAL A 1 136 ? 11.495 7.122 -0.737 1.00 97.88 136 VAL A N 1
ATOM 1026 C CA . VAL A 1 136 ? 11.729 7.442 0.689 1.00 97.88 136 VAL A CA 1
ATOM 1027 C C . VAL A 1 136 ? 10.614 6.914 1.583 1.00 97.88 136 VAL A C 1
ATOM 1029 O O . VAL A 1 136 ? 10.892 6.105 2.457 1.00 97.88 136 VAL A O 1
ATOM 1032 N N . SER A 1 137 ? 9.367 7.339 1.353 1.00 98.38 137 SER A N 1
ATOM 1033 C CA . SER A 1 137 ? 8.238 7.016 2.237 1.00 98.38 137 SER A CA 1
ATOM 1034 C C . SER A 1 137 ? 7.298 5.974 1.620 1.00 98.38 137 SER A C 1
ATOM 1036 O O . SER A 1 137 ? 7.484 4.787 1.849 1.00 98.38 137 SER A O 1
ATOM 1038 N N . ARG A 1 138 ? 6.367 6.363 0.735 1.00 98.44 138 ARG A N 1
ATOM 1039 C CA . ARG A 1 138 ? 5.336 5.463 0.156 1.00 98.44 138 ARG A CA 1
ATOM 1040 C C . ARG A 1 138 ? 5.832 4.103 -0.354 1.00 98.44 138 ARG A C 1
ATOM 1042 O O . ARG A 1 138 ? 5.285 3.067 0.010 1.00 98.44 138 ARG A O 1
ATOM 1049 N N . SER A 1 139 ? 6.848 4.081 -1.221 1.00 98.25 139 SER A N 1
ATOM 1050 C CA . SER A 1 139 ? 7.390 2.816 -1.733 1.00 98.25 139 SER A CA 1
ATOM 1051 C C . SER A 1 139 ? 8.172 2.047 -0.678 1.00 98.25 139 SER A C 1
ATOM 1053 O O . SER A 1 139 ? 8.149 0.819 -0.704 1.00 98.25 139 SER A O 1
ATOM 1055 N N . ALA A 1 140 ? 8.825 2.742 0.259 1.00 98.56 140 ALA A N 1
ATOM 1056 C CA . ALA A 1 140 ? 9.512 2.099 1.369 1.00 98.56 140 ALA A CA 1
ATOM 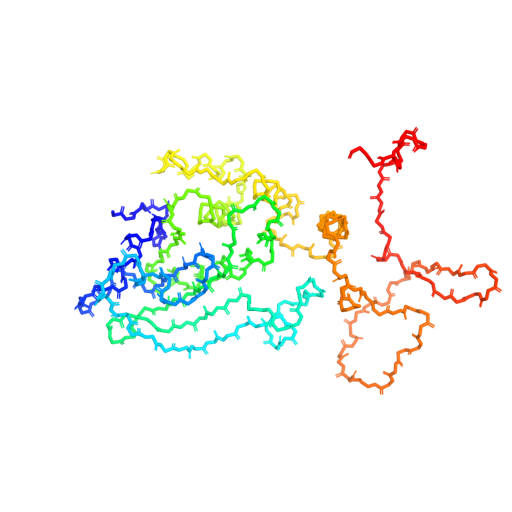1057 C C . ALA A 1 140 ? 8.498 1.406 2.279 1.00 98.56 140 ALA A C 1
ATOM 1059 O O . ALA A 1 140 ? 8.717 0.255 2.629 1.00 98.56 140 ALA A O 1
ATOM 1060 N N . SER A 1 141 ? 7.347 2.026 2.556 1.00 98.81 141 SER A N 1
ATOM 1061 C CA . SER A 1 141 ? 6.261 1.407 3.322 1.00 98.81 141 SER A CA 1
ATOM 1062 C C . SER A 1 141 ? 5.778 0.098 2.692 1.00 98.81 141 SER A C 1
ATOM 1064 O O . SER A 1 141 ? 5.595 -0.888 3.399 1.00 98.81 141 SER A O 1
ATOM 1066 N N . ILE A 1 142 ? 5.629 0.050 1.361 1.00 98.75 142 ILE A N 1
ATOM 1067 C CA . ILE A 1 142 ? 5.249 -1.185 0.656 1.00 98.75 142 ILE A CA 1
ATOM 1068 C C . ILE A 1 142 ? 6.352 -2.245 0.725 1.00 98.75 142 ILE A C 1
ATOM 1070 O O . ILE A 1 142 ? 6.051 -3.413 0.957 1.00 98.75 142 ILE A O 1
ATOM 1074 N N . ILE A 1 143 ? 7.622 -1.865 0.549 1.00 98.75 143 ILE A N 1
ATOM 1075 C CA . ILE A 1 143 ? 8.741 -2.809 0.679 1.00 98.75 143 ILE A CA 1
ATOM 1076 C C . ILE A 1 143 ? 8.851 -3.339 2.112 1.00 98.75 143 ILE A C 1
ATOM 1078 O O . ILE A 1 143 ? 9.015 -4.540 2.295 1.00 98.75 143 ILE A O 1
ATOM 1082 N N . VAL A 1 144 ? 8.708 -2.483 3.122 1.00 98.88 144 VAL A N 1
ATOM 1083 C CA . VAL A 1 144 ? 8.714 -2.888 4.532 1.00 98.88 144 VAL A CA 1
ATOM 1084 C C . VAL A 1 144 ? 7.569 -3.862 4.803 1.00 98.88 144 VAL A C 1
ATOM 1086 O O . VAL A 1 144 ? 7.839 -4.969 5.258 1.00 98.88 144 VAL A O 1
ATOM 1089 N N . ALA A 1 145 ? 6.331 -3.545 4.403 1.00 98.81 145 ALA A N 1
ATOM 1090 C CA . ALA A 1 145 ? 5.200 -4.472 4.518 1.00 98.81 145 ALA A CA 1
ATOM 1091 C C . ALA A 1 145 ? 5.458 -5.813 3.806 1.00 98.81 145 ALA A C 1
ATOM 1093 O O . ALA A 1 145 ? 5.093 -6.876 4.315 1.00 98.81 145 ALA A O 1
ATOM 1094 N N . TYR A 1 146 ? 6.116 -5.779 2.641 1.00 98.81 146 TYR A N 1
ATOM 1095 C CA . TYR A 1 146 ? 6.496 -6.980 1.903 1.00 98.81 146 TYR A CA 1
ATOM 1096 C C . TYR A 1 146 ? 7.474 -7.849 2.692 1.00 98.81 146 TYR A C 1
ATOM 1098 O O . TYR A 1 146 ? 7.263 -9.057 2.806 1.00 98.81 146 TYR A O 1
ATOM 1106 N N . LEU A 1 147 ? 8.530 -7.251 3.248 1.00 98.75 147 LEU A N 1
ATOM 1107 C CA . LEU A 1 147 ? 9.525 -7.955 4.057 1.00 98.75 147 LEU A CA 1
ATOM 1108 C C . LEU A 1 147 ? 8.901 -8.505 5.346 1.00 98.75 147 LEU A C 1
ATOM 1110 O O . LEU A 1 147 ? 9.135 -9.665 5.670 1.00 98.75 147 LEU A O 1
ATOM 1114 N N . MET A 1 148 ? 8.043 -7.732 6.018 1.00 98.81 148 MET A N 1
ATOM 1115 C CA . MET A 1 148 ? 7.292 -8.189 7.194 1.00 98.81 148 MET A CA 1
ATOM 1116 C C . MET A 1 148 ? 6.471 -9.445 6.871 1.00 98.81 148 MET A C 1
ATOM 1118 O O . MET A 1 148 ? 6.619 -10.470 7.530 1.00 98.81 148 MET A O 1
ATOM 1122 N N . ARG A 1 149 ? 5.670 -9.419 5.793 1.00 98.50 149 ARG A N 1
ATOM 1123 C CA . ARG A 1 149 ? 4.826 -10.558 5.392 1.00 98.50 149 ARG A CA 1
ATOM 1124 C C . ARG A 1 149 ? 5.638 -11.768 4.932 1.00 98.50 149 ARG A C 1
ATOM 1126 O O . ARG A 1 149 ? 5.363 -12.890 5.353 1.00 98.50 149 ARG A O 1
ATOM 1133 N N . SER A 1 150 ? 6.601 -11.554 4.039 1.00 98.12 150 SER A N 1
ATOM 1134 C CA . SER A 1 150 ? 7.323 -12.644 3.368 1.00 98.12 150 SER A CA 1
ATOM 1135 C C . SER A 1 150 ? 8.419 -13.274 4.229 1.00 98.12 150 SER A C 1
ATOM 1137 O O . SER A 1 150 ? 8.682 -14.466 4.083 1.00 98.12 150 SER A O 1
ATOM 1139 N N . GLU A 1 151 ? 9.027 -12.507 5.136 1.00 98.12 151 GLU A N 1
ATOM 1140 C CA . GLU A 1 151 ? 10.125 -12.958 6.001 1.00 98.12 151 GLU A CA 1
ATOM 1141 C C . GLU A 1 151 ? 9.711 -13.078 7.476 1.00 98.12 151 GLU A C 1
ATOM 1143 O O . GLU A 1 151 ? 10.539 -13.478 8.289 1.00 98.12 151 GLU A O 1
ATOM 1148 N N . GLN A 1 152 ? 8.449 -12.774 7.819 1.00 98.12 152 GLN A N 1
ATOM 1149 C CA . GLN A 1 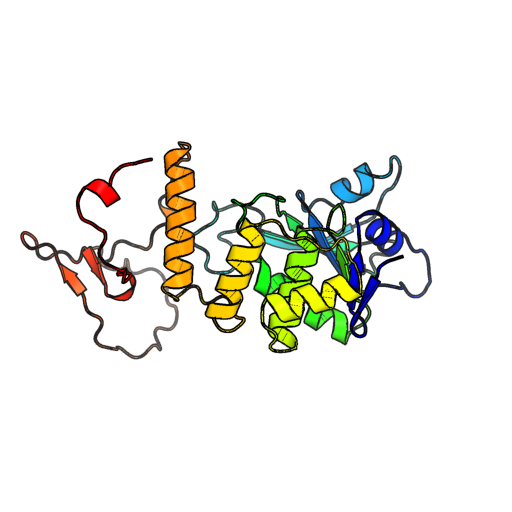152 ? 7.923 -12.787 9.196 1.00 98.12 152 GLN A CA 1
ATOM 1150 C C . GLN A 1 152 ? 8.745 -11.906 10.150 1.00 98.12 152 GLN A C 1
ATOM 1152 O O . GLN A 1 152 ? 9.025 -12.290 11.283 1.00 98.12 152 GLN A O 1
ATOM 1157 N N . LYS A 1 153 ? 9.153 -10.734 9.657 1.00 98.44 153 LYS A N 1
ATOM 1158 C CA . LYS A 1 153 ? 9.939 -9.740 10.397 1.00 98.44 153 LYS A CA 1
ATOM 1159 C C . LYS A 1 153 ? 9.041 -8.737 11.107 1.00 98.44 153 LYS A C 1
ATOM 1161 O O . LYS A 1 153 ? 8.013 -8.348 10.545 1.00 98.44 153 LYS A O 1
ATOM 1166 N N . SER A 1 154 ? 9.477 -8.264 12.275 1.00 98.75 154 SER A N 1
ATOM 1167 C CA . SER A 1 154 ? 8.847 -7.101 12.912 1.00 98.75 154 SER A CA 1
ATOM 1168 C C . SER A 1 154 ? 8.969 -5.858 12.025 1.00 98.75 154 SER A C 1
ATOM 1170 O O . SER A 1 154 ? 9.790 -5.821 11.094 1.00 98.75 154 SER A O 1
ATOM 1172 N N . LEU A 1 155 ? 8.174 -4.820 12.302 1.00 98.69 155 LEU A N 1
ATOM 1173 C CA . LEU A 1 155 ? 8.321 -3.525 11.632 1.00 98.69 155 LEU A CA 1
ATOM 1174 C C . LEU A 1 155 ? 9.767 -3.014 11.724 1.00 98.69 155 LEU A C 1
ATOM 1176 O O . LEU A 1 155 ? 10.348 -2.607 10.715 1.00 98.69 155 LEU A O 1
ATOM 1180 N N . GLU A 1 156 ? 10.358 -3.061 12.916 1.00 98.62 156 GLU A N 1
ATOM 1181 C CA . GLU A 1 156 ? 11.717 -2.585 13.162 1.00 98.62 156 GLU A CA 1
ATOM 1182 C C . GLU A 1 156 ? 12.747 -3.387 12.361 1.00 98.62 156 GLU A C 1
ATOM 1184 O O . GLU A 1 156 ? 13.583 -2.798 11.677 1.00 98.62 156 GLU A O 1
ATOM 1189 N N . GLU A 1 157 ? 12.659 -4.720 12.376 1.00 98.75 157 GLU A N 1
ATOM 1190 C CA . GLU A 1 157 ? 13.576 -5.598 11.638 1.00 98.75 157 GLU A CA 1
ATOM 1191 C C . GLU A 1 157 ? 13.471 -5.407 10.118 1.00 98.75 157 GLU A C 1
ATOM 1193 O O . GLU A 1 157 ? 14.478 -5.406 9.402 1.00 98.75 157 GLU A O 1
ATOM 1198 N N . ALA A 1 158 ? 12.249 -5.260 9.603 1.00 98.75 158 ALA A N 1
ATOM 1199 C CA . ALA A 1 158 ? 12.003 -5.054 8.182 1.00 98.75 158 ALA A CA 1
ATOM 1200 C C . ALA A 1 158 ? 12.484 -3.673 7.712 1.00 98.75 158 ALA A C 1
ATOM 1202 O O . ALA A 1 158 ? 13.093 -3.570 6.642 1.00 98.75 158 ALA A O 1
ATOM 1203 N N . LEU A 1 159 ? 12.247 -2.626 8.508 1.00 98.69 159 LEU A N 1
ATOM 1204 C CA . LEU A 1 159 ? 12.707 -1.271 8.210 1.00 98.69 159 LEU A CA 1
ATOM 1205 C C . LEU A 1 159 ? 14.232 -1.171 8.270 1.00 98.69 159 LEU A C 1
ATOM 1207 O O . LEU A 1 159 ? 14.826 -0.598 7.358 1.00 98.69 159 LEU A O 1
ATOM 1211 N N . GLU A 1 160 ? 14.867 -1.758 9.284 1.00 98.56 160 GLU A N 1
ATOM 1212 C CA . GLU A 1 160 ? 16.329 -1.771 9.396 1.00 98.56 160 GLU A CA 1
ATOM 1213 C C . GLU A 1 160 ? 16.959 -2.523 8.217 1.00 98.56 160 GLU A C 1
ATOM 1215 O O . GLU A 1 160 ? 17.865 -2.014 7.561 1.00 98.56 160 GLU A O 1
ATOM 1220 N N . SER A 1 161 ? 16.387 -3.673 7.841 1.00 98.44 161 SER A N 1
ATOM 1221 C CA . SER A 1 161 ? 16.842 -4.429 6.670 1.00 98.44 161 SER A CA 1
ATOM 1222 C C . SER A 1 161 ? 16.740 -3.632 5.363 1.00 98.44 161 SER A C 1
ATOM 1224 O O . SER A 1 161 ? 17.560 -3.830 4.468 1.00 98.44 161 SER A O 1
ATOM 1226 N N . LEU A 1 162 ? 15.749 -2.744 5.221 1.00 98.25 162 LEU A N 1
ATOM 1227 C CA . LEU A 1 162 ? 15.673 -1.841 4.071 1.00 98.25 162 LEU A CA 1
ATOM 1228 C C . LEU A 1 162 ? 16.691 -0.694 4.179 1.00 98.25 162 LEU A C 1
ATOM 1230 O O . LEU A 1 162 ? 17.278 -0.315 3.164 1.00 98.25 162 LEU A O 1
ATOM 1234 N N . LYS A 1 163 ? 16.933 -0.165 5.381 1.00 98.06 163 LYS A N 1
ATOM 1235 C CA . LYS A 1 163 ? 17.904 0.914 5.622 1.00 98.06 163 LYS A CA 1
ATOM 1236 C C . LYS A 1 163 ? 19.348 0.501 5.356 1.00 98.06 163 LYS A C 1
ATOM 1238 O O . LYS A 1 163 ? 20.108 1.315 4.840 1.00 98.06 163 LYS A O 1
ATOM 1243 N N . GLU A 1 164 ? 19.699 -0.763 5.589 1.00 97.50 164 GLU A N 1
ATOM 1244 C CA . GLU A 1 164 ? 20.995 -1.328 5.176 1.00 97.50 164 GLU A CA 1
ATOM 1245 C C . GLU A 1 164 ? 21.238 -1.203 3.659 1.00 97.50 164 GLU A C 1
ATOM 1247 O O . GLU A 1 164 ? 22.378 -1.115 3.203 1.00 97.50 164 GLU A O 1
ATOM 1252 N N . ILE A 1 165 ? 20.163 -1.186 2.866 1.00 95.88 165 ILE A N 1
ATOM 1253 C CA . ILE A 1 165 ? 20.200 -1.077 1.403 1.00 95.88 165 ILE A CA 1
ATOM 1254 C C . ILE A 1 165 ? 20.045 0.383 0.943 1.00 95.88 165 ILE A C 1
ATOM 1256 O O . ILE A 1 165 ? 20.639 0.786 -0.064 1.00 95.88 165 ILE A O 1
ATOM 1260 N N . SER A 1 166 ? 19.227 1.166 1.649 1.00 94.56 166 SER A N 1
ATOM 1261 C CA . SER A 1 166 ? 18.941 2.571 1.363 1.00 94.56 166 SER A CA 1
ATOM 1262 C C . SER A 1 166 ? 18.716 3.346 2.662 1.00 94.56 166 SER A C 1
ATOM 1264 O O . SER A 1 166 ? 17.617 3.359 3.214 1.00 94.56 166 SER A O 1
ATOM 1266 N N . GLU A 1 167 ? 19.751 4.047 3.124 1.00 95.25 167 GLU A N 1
ATOM 1267 C CA . GLU A 1 167 ? 19.733 4.824 4.374 1.00 95.25 167 GLU A CA 1
ATOM 1268 C C . GLU A 1 167 ? 18.632 5.904 4.396 1.00 95.25 167 GLU A C 1
ATOM 1270 O O . GLU A 1 167 ? 18.124 6.272 5.451 1.00 95.25 167 GLU A O 1
ATOM 1275 N N . SER A 1 168 ? 18.210 6.382 3.220 1.00 95.31 168 SER A N 1
ATOM 1276 C CA . SER A 1 168 ? 17.135 7.365 3.068 1.00 95.31 168 SER A CA 1
ATOM 1277 C C . SER A 1 168 ? 15.723 6.796 3.236 1.00 95.31 168 SER A C 1
ATOM 1279 O O . SER A 1 168 ? 14.770 7.573 3.204 1.00 95.31 168 SER A O 1
ATOM 1281 N N . ALA A 1 169 ? 15.550 5.476 3.368 1.00 97.81 169 ALA A N 1
ATOM 1282 C CA . ALA A 1 169 ? 14.240 4.869 3.580 1.00 97.81 169 ALA A CA 1
ATOM 1283 C C . ALA A 1 169 ? 13.631 5.353 4.906 1.00 97.81 169 ALA A C 1
ATOM 1285 O O . ALA A 1 169 ? 14.116 5.050 5.999 1.00 97.81 169 ALA A O 1
ATOM 1286 N N . CYS A 1 170 ? 12.553 6.124 4.794 1.00 98.00 170 CYS A N 1
ATOM 1287 C CA . CYS A 1 170 ? 11.899 6.790 5.909 1.00 98.00 170 CYS A CA 1
ATOM 1288 C C . CYS A 1 170 ? 10.400 6.955 5.599 1.00 98.00 170 CYS A C 1
ATOM 1290 O O . CYS A 1 170 ? 9.989 7.992 5.066 1.00 98.00 170 CYS A O 1
ATOM 1292 N N . PRO A 1 171 ? 9.579 5.917 5.853 1.00 98.50 171 PRO A N 1
ATOM 1293 C CA . PRO A 1 171 ? 8.124 6.053 5.902 1.00 98.50 171 PRO A CA 1
ATOM 1294 C C . PRO A 1 171 ? 7.703 7.193 6.833 1.00 98.50 171 PRO A C 1
ATOM 1296 O O . PRO A 1 171 ? 8.333 7.390 7.869 1.00 98.50 171 PRO A O 1
ATOM 1299 N N . ASN A 1 172 ? 6.640 7.920 6.484 1.00 98.56 172 ASN A N 1
ATOM 1300 C CA . ASN A 1 172 ? 6.049 8.894 7.406 1.00 98.56 172 ASN A CA 1
ATOM 1301 C C . ASN A 1 172 ? 5.436 8.205 8.643 1.00 98.56 172 ASN A C 1
ATOM 1303 O O . ASN A 1 172 ? 5.139 7.007 8.613 1.00 98.56 172 ASN A O 1
ATOM 1307 N N . ASP A 1 173 ? 5.210 8.975 9.707 1.00 98.19 173 ASP A N 1
ATOM 1308 C CA . ASP A 1 173 ? 4.774 8.450 11.007 1.00 98.19 173 ASP A CA 1
ATOM 1309 C C . ASP A 1 173 ? 3.417 7.732 10.930 1.00 98.19 173 ASP A C 1
ATOM 1311 O O . ASP A 1 173 ? 3.256 6.639 11.474 1.00 98.19 173 ASP A O 1
ATOM 1315 N N . GLY A 1 174 ? 2.465 8.263 10.159 1.00 97.44 174 GLY A N 1
ATOM 1316 C CA . GLY A 1 174 ? 1.165 7.621 9.947 1.00 97.44 174 GLY A CA 1
ATOM 1317 C C . GLY A 1 174 ? 1.259 6.285 9.203 1.00 97.44 174 GLY A C 1
ATOM 1318 O O . GLY A 1 174 ? 0.471 5.371 9.460 1.00 97.44 174 GLY A O 1
ATOM 1319 N N . PHE A 1 175 ? 2.235 6.122 8.306 1.00 98.50 175 PHE A N 1
ATOM 1320 C CA . PHE A 1 175 ? 2.523 4.836 7.670 1.00 98.50 175 PHE A CA 1
ATOM 1321 C C . PHE A 1 175 ? 3.237 3.869 8.612 1.00 98.50 175 PHE A C 1
ATOM 1323 O O . PHE A 1 175 ? 2.927 2.681 8.567 1.00 98.50 175 PHE A O 1
ATOM 1330 N N . LEU A 1 176 ? 4.144 4.340 9.472 1.00 98.69 176 LEU A N 1
ATOM 1331 C CA . LEU A 1 176 ? 4.766 3.501 10.503 1.00 98.69 176 LEU A CA 1
ATOM 1332 C C . LEU A 1 176 ? 3.716 2.959 11.483 1.00 98.69 176 LEU A C 1
ATOM 1334 O O . LEU A 1 176 ? 3.688 1.754 11.734 1.00 98.69 176 LEU A O 1
ATOM 1338 N N . ASP A 1 177 ? 2.794 3.807 11.943 1.00 97.94 177 ASP A N 1
ATOM 1339 C CA . ASP A 1 177 ? 1.663 3.403 12.787 1.00 97.94 177 ASP A CA 1
ATOM 1340 C C . ASP A 1 177 ? 0.807 2.320 12.112 1.00 97.94 177 ASP A C 1
ATOM 1342 O O . ASP A 1 177 ? 0.419 1.327 12.731 1.00 97.94 177 ASP A O 1
ATOM 1346 N N . GLN A 1 178 ? 0.528 2.477 10.817 1.00 98.19 178 GLN A N 1
ATOM 1347 C CA . GLN A 1 178 ? -0.239 1.495 10.050 1.00 98.19 178 GLN A CA 1
ATOM 1348 C C . GLN A 1 178 ? 0.525 0.188 9.824 1.00 98.19 178 GLN A C 1
ATOM 1350 O O . GLN A 1 178 ? -0.073 -0.884 9.897 1.00 98.19 178 GLN A O 1
ATOM 1355 N N . LEU A 1 179 ? 1.838 0.236 9.594 1.00 98.69 179 LEU A N 1
ATOM 1356 C CA . LEU A 1 179 ? 2.662 -0.971 9.501 1.00 98.69 179 LEU A CA 1
ATOM 1357 C C . LEU A 1 179 ? 2.716 -1.714 10.840 1.00 98.69 179 LEU A C 1
ATOM 1359 O O . LEU A 1 179 ? 2.648 -2.940 10.857 1.00 98.69 179 LEU A O 1
ATOM 1363 N N . LYS A 1 180 ? 2.734 -0.994 11.962 1.00 98.44 180 LYS A N 1
ATOM 1364 C CA . LYS A 1 180 ? 2.621 -1.603 13.289 1.00 98.44 180 LYS A CA 1
ATOM 1365 C C . LYS A 1 180 ? 1.271 -2.295 13.486 1.00 98.44 180 LYS A C 1
ATOM 1367 O O . LYS A 1 180 ? 1.224 -3.426 13.956 1.00 98.44 180 LYS A O 1
ATOM 1372 N N . LEU A 1 181 ? 0.172 -1.671 13.051 1.00 97.44 181 LEU A N 1
ATOM 1373 C CA . LEU A 1 181 ? -1.135 -2.339 13.032 1.00 97.44 181 LEU A CA 1
ATOM 1374 C C . LEU A 1 181 ? -1.115 -3.593 12.147 1.00 97.44 181 LEU A C 1
ATOM 1376 O O . LEU A 1 181 ? -1.715 -4.603 12.504 1.00 97.44 181 LEU A O 1
ATOM 1380 N N . PHE A 1 182 ? -0.433 -3.548 11.002 1.00 98.38 182 PHE A N 1
ATOM 1381 C CA . PHE A 1 182 ? -0.274 -4.703 10.118 1.00 98.38 182 PHE A CA 1
ATOM 1382 C C . PHE A 1 182 ? 0.497 -5.852 10.789 1.00 98.38 182 PHE A C 1
ATOM 1384 O O . PHE A 1 182 ? 0.095 -7.006 10.646 1.00 98.38 182 PHE A O 1
ATOM 1391 N N . GLU A 1 183 ? 1.541 -5.555 11.566 1.00 98.25 183 GLU A N 1
ATOM 1392 C CA . GLU A 1 183 ? 2.234 -6.529 12.420 1.00 98.25 183 GLU A CA 1
ATOM 1393 C C . GLU A 1 183 ? 1.318 -7.112 13.503 1.00 98.25 183 GLU A C 1
ATOM 1395 O O . GLU A 1 183 ? 1.207 -8.332 13.620 1.00 98.25 183 GLU A O 1
ATOM 1400 N N . GLU A 1 184 ? 0.598 -6.266 14.244 1.00 97.06 184 GLU A N 1
ATOM 1401 C CA . GLU A 1 184 ? -0.331 -6.699 15.300 1.00 97.06 184 GLU A CA 1
ATOM 1402 C C . GLU A 1 184 ? -1.491 -7.556 14.756 1.00 97.06 184 GLU A C 1
ATOM 1404 O O . GLU A 1 184 ? -2.027 -8.409 15.465 1.00 97.06 184 GLU A O 1
ATOM 1409 N N . MET A 1 185 ? -1.862 -7.369 13.484 1.00 96.19 185 MET A N 1
ATOM 1410 C CA . MET A 1 185 ? -2.829 -8.210 12.767 1.00 96.19 185 MET A CA 1
ATOM 1411 C C . MET A 1 185 ? -2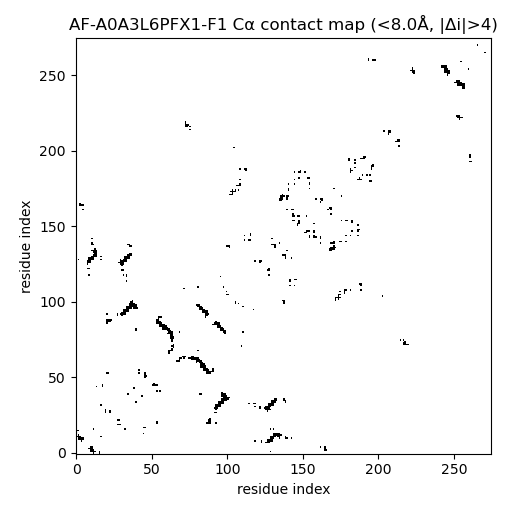.207 -9.480 12.150 1.00 96.19 185 MET A C 1
ATOM 1413 O O . MET A 1 185 ? -2.887 -10.209 11.427 1.00 96.19 185 MET A O 1
ATOM 1417 N N . GLY A 1 186 ? -0.936 -9.779 12.430 1.00 96.88 186 GLY A N 1
ATOM 1418 C CA . GLY A 1 186 ? -0.258 -10.991 11.964 1.00 96.88 186 GLY A CA 1
ATOM 1419 C C . GLY A 1 186 ? 0.165 -10.931 10.496 1.00 96.88 186 GLY A C 1
ATOM 1420 O O . GLY A 1 186 ? 0.071 -11.932 9.785 1.00 96.88 186 GLY A O 1
ATOM 1421 N N . PHE A 1 187 ? 0.597 -9.756 10.029 1.00 97.25 187 PHE A N 1
ATOM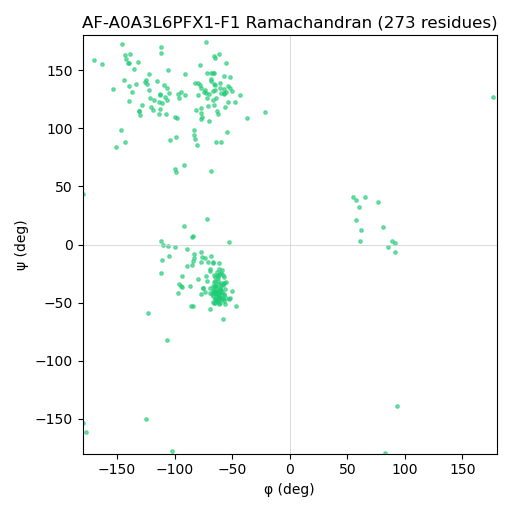 1422 C CA . PHE A 1 187 ? 1.051 -9.506 8.655 1.00 97.25 187 PHE A CA 1
ATOM 1423 C C . PHE A 1 187 ? -0.021 -9.772 7.591 1.00 97.25 187 PHE A C 1
ATOM 1425 O O . PHE A 1 187 ? 0.264 -10.180 6.456 1.00 97.25 187 PHE A O 1
ATOM 1432 N N . LYS A 1 188 ? -1.276 -9.528 7.968 1.00 95.50 188 LYS A N 1
ATOM 1433 C CA . LYS A 1 188 ? -2.450 -9.592 7.103 1.00 95.50 188 LYS A CA 1
ATOM 1434 C C . LYS A 1 188 ? -3.432 -8.497 7.507 1.00 95.50 188 LYS A C 1
ATOM 1436 O O . LYS A 1 188 ? -3.598 -8.229 8.692 1.00 95.50 188 LYS A O 1
ATOM 1441 N N . VAL A 1 189 ? -4.089 -7.855 6.543 1.00 93.81 189 VAL A N 1
ATOM 1442 C CA . VAL A 1 189 ? -5.065 -6.804 6.853 1.00 93.81 189 VAL A CA 1
ATOM 1443 C C . VAL A 1 189 ? -6.398 -7.468 7.199 1.00 93.81 189 VAL A C 1
ATOM 1445 O O . VAL A 1 189 ? -7.233 -7.735 6.337 1.00 93.81 189 VAL A O 1
ATOM 1448 N N . ASP A 1 190 ? -6.601 -7.758 8.484 1.00 89.94 190 ASP A N 1
ATOM 1449 C CA . ASP A 1 190 ? -7.872 -8.284 8.981 1.00 89.94 190 ASP A CA 1
ATOM 1450 C C . ASP A 1 190 ? -8.871 -7.149 9.238 1.00 89.94 190 ASP A C 1
ATOM 1452 O O . ASP A 1 190 ? -8.883 -6.514 10.294 1.00 89.94 190 ASP A O 1
ATOM 1456 N N . THR A 1 191 ? -9.768 -6.925 8.278 1.00 87.19 191 THR A N 1
ATOM 1457 C CA . THR A 1 191 ? -10.803 -5.888 8.376 1.00 87.19 191 THR A CA 1
ATOM 1458 C C . THR A 1 191 ? -11.844 -6.154 9.468 1.00 87.19 191 THR A C 1
ATOM 1460 O O . THR A 1 191 ? -12.562 -5.235 9.873 1.00 87.19 191 THR A O 1
ATOM 1463 N N . SER A 1 192 ? -11.926 -7.388 9.974 1.00 84.81 192 SER A N 1
ATOM 1464 C CA . SER A 1 192 ? -12.822 -7.755 11.073 1.00 84.81 192 SER A CA 1
ATOM 1465 C C . SER A 1 192 ? -12.223 -7.471 12.454 1.00 84.81 192 SER A C 1
ATOM 1467 O O . SER A 1 192 ? -12.974 -7.358 13.431 1.00 84.81 192 SER A O 1
ATOM 1469 N N . SER A 1 193 ? -10.899 -7.283 12.522 1.00 88.75 193 SER A N 1
ATOM 1470 C CA . SER A 1 193 ? -10.156 -7.047 13.757 1.00 88.75 193 SER A CA 1
ATOM 1471 C C . SER A 1 193 ? -10.627 -5.779 14.481 1.00 88.75 193 SER A C 1
ATOM 1473 O O . SER A 1 193 ? -10.817 -4.729 13.851 1.00 88.75 193 SER A O 1
ATOM 1475 N N . PRO A 1 194 ? -10.745 -5.808 15.824 1.00 89.06 194 PRO A N 1
ATOM 1476 C CA . PRO A 1 194 ? -10.983 -4.606 16.619 1.00 89.06 194 PRO A CA 1
ATOM 1477 C C . PRO A 1 194 ? -9.942 -3.507 16.375 1.00 89.06 194 PRO A C 1
ATOM 1479 O O . PRO A 1 194 ? -10.290 -2.329 16.426 1.00 89.06 194 PRO A O 1
ATOM 1482 N N . LEU A 1 195 ? -8.686 -3.868 16.082 1.00 90.25 195 LEU A N 1
ATOM 1483 C CA . LEU A 1 195 ? -7.613 -2.909 15.797 1.00 90.25 195 LEU A CA 1
ATOM 1484 C C . LEU A 1 195 ? -7.902 -2.128 14.513 1.00 90.25 195 LEU A C 1
ATOM 1486 O O . LEU A 1 195 ? -7.924 -0.895 14.532 1.00 90.25 195 LEU A O 1
ATOM 1490 N N . TYR A 1 196 ? -8.226 -2.840 13.429 1.00 89.94 196 TYR A N 1
ATOM 1491 C CA . TYR A 1 196 ? -8.593 -2.222 12.157 1.00 89.94 196 TYR A CA 1
ATOM 1492 C C . TYR A 1 196 ? -9.842 -1.351 12.310 1.00 89.94 196 TYR A C 1
ATOM 1494 O O . TYR A 1 196 ? -9.846 -0.189 11.905 1.00 89.94 196 TYR A O 1
ATOM 1502 N N . LYS A 1 197 ? -10.887 -1.857 12.978 1.00 87.94 197 LYS A N 1
ATOM 1503 C CA . LYS A 1 197 ? -12.118 -1.089 13.222 1.00 87.94 197 LYS A CA 1
ATOM 1504 C C . LYS A 1 197 ? -11.851 0.206 14.004 1.00 87.94 197 LYS A C 1
ATOM 1506 O O . LYS A 1 197 ? -12.401 1.248 13.655 1.00 87.94 197 LYS A O 1
ATOM 1511 N N . ARG A 1 198 ? -10.978 0.181 15.020 1.00 89.12 198 ARG A N 1
ATOM 1512 C CA . ARG A 1 198 ? -10.575 1.383 15.781 1.00 89.12 198 ARG A CA 1
ATOM 1513 C C . ARG A 1 198 ? -9.815 2.384 14.927 1.00 89.12 198 ARG A C 1
ATOM 1515 O O . ARG A 1 198 ? -10.133 3.570 14.968 1.00 89.12 198 ARG A O 1
ATOM 1522 N N . PHE A 1 199 ? -8.839 1.914 14.155 1.00 90.50 199 PHE A N 1
ATOM 1523 C CA . PHE A 1 199 ? -8.103 2.744 13.205 1.00 90.50 199 PHE A CA 1
ATOM 1524 C C . PHE A 1 199 ? -9.057 3.436 12.221 1.00 90.50 199 PHE A C 1
ATOM 1526 O O . PHE A 1 199 ? -9.007 4.651 12.037 1.00 90.50 199 PHE A O 1
ATOM 1533 N N . ARG A 1 200 ? -10.015 2.683 11.678 1.00 87.06 200 ARG A N 1
ATOM 1534 C CA . ARG A 1 200 ? -11.029 3.204 10.760 1.00 87.06 200 ARG A CA 1
ATOM 1535 C C . ARG A 1 200 ? -11.949 4.236 11.404 1.00 87.06 200 ARG A C 1
ATOM 1537 O O . ARG A 1 200 ? -12.222 5.259 10.784 1.00 87.06 200 ARG A O 1
ATOM 1544 N N . LEU A 1 201 ? -12.380 4.013 12.645 1.00 86.69 201 LEU A N 1
ATOM 1545 C CA . LEU A 1 201 ? -13.148 5.009 13.398 1.00 86.69 201 LEU A CA 1
ATOM 1546 C C . LEU A 1 201 ? -12.335 6.277 13.691 1.00 86.69 201 LEU A C 1
ATOM 1548 O O . LEU A 1 201 ? -12.902 7.367 13.647 1.00 86.69 201 LEU A O 1
ATOM 1552 N N . LYS A 1 202 ? -11.024 6.160 13.951 1.00 86.75 202 LYS A N 1
ATOM 1553 C CA . LYS A 1 202 ? -10.128 7.314 14.146 1.00 86.75 202 LYS A CA 1
ATOM 1554 C C . LYS A 1 202 ? -10.076 8.183 12.887 1.00 86.75 202 LYS A C 1
ATOM 1556 O O . LYS A 1 202 ? -10.329 9.381 12.989 1.00 86.75 202 LYS A O 1
ATOM 1561 N N . ILE A 1 203 ? -9.823 7.578 11.722 1.00 84.75 203 ILE A N 1
ATOM 1562 C CA . ILE A 1 203 ? -9.820 8.292 10.431 1.00 84.75 203 ILE A CA 1
ATOM 1563 C C . ILE A 1 203 ? -11.178 8.955 10.188 1.00 84.75 203 ILE A C 1
ATOM 1565 O O . ILE A 1 203 ? -11.248 10.143 9.883 1.00 84.75 203 ILE A O 1
ATOM 1569 N N . LEU A 1 204 ? -12.271 8.217 10.402 1.00 84.69 204 LEU A N 1
ATOM 1570 C CA . LEU A 1 204 ? -13.620 8.740 10.202 1.00 84.69 204 LEU A CA 1
ATOM 1571 C C . LEU A 1 204 ? -13.925 9.944 11.109 1.00 84.69 204 LEU A C 1
ATOM 1573 O O . LEU A 1 204 ? -14.513 10.932 10.667 1.00 84.69 204 LEU A O 1
ATOM 1577 N N . GLY A 1 205 ? -13.508 9.877 12.376 1.00 84.81 205 GLY A N 1
ATOM 1578 C CA . GLY A 1 205 ? -13.648 10.975 13.329 1.00 84.81 205 GLY A CA 1
ATOM 1579 C C . GLY A 1 205 ? -12.847 12.214 12.925 1.00 84.81 205 GLY A C 1
ATOM 1580 O O . GLY A 1 205 ? -1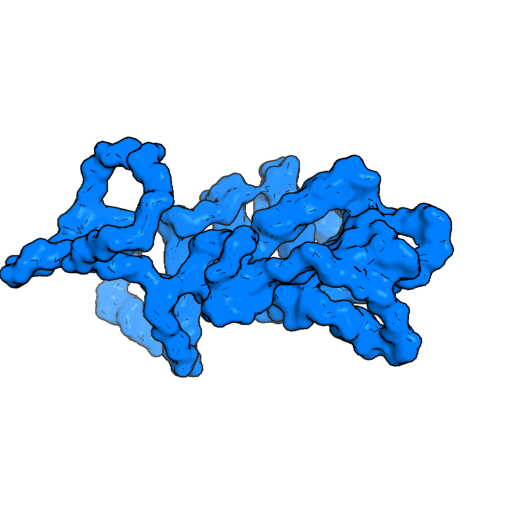3.337 13.333 13.082 1.00 84.81 205 GLY A O 1
ATOM 1581 N N . GLN A 1 206 ? -11.651 12.033 12.355 1.00 83.75 206 GLN A N 1
ATOM 1582 C CA . GLN A 1 206 ? -10.848 13.133 11.813 1.00 83.75 206 GLN A CA 1
ATOM 1583 C C . GLN A 1 206 ? -11.539 13.787 10.611 1.00 83.75 206 GLN A C 1
ATOM 1585 O O . GLN A 1 206 ? -11.744 15.000 10.632 1.00 83.75 206 GLN A O 1
ATOM 1590 N N . SER A 1 207 ? -11.987 13.002 9.625 1.00 83.00 207 SER A N 1
ATOM 1591 C CA . SER A 1 207 ? -12.77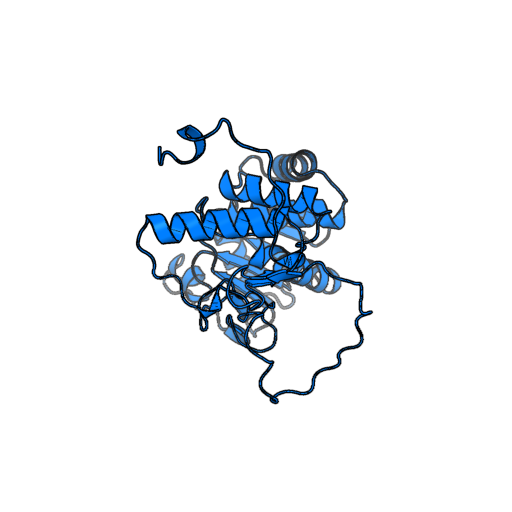5 13.496 8.484 1.00 83.00 207 SER A CA 1
ATOM 1592 C C . SER A 1 207 ? -13.983 14.322 8.937 1.00 83.00 207 SER A C 1
ATOM 1594 O O . SER A 1 207 ? -14.196 15.441 8.465 1.00 83.00 207 SER A O 1
ATOM 1596 N N . TYR A 1 208 ? -14.736 13.821 9.924 1.00 84.88 208 TYR A N 1
ATOM 1597 C CA . TYR A 1 208 ? -15.864 14.552 10.503 1.00 84.88 208 TYR A CA 1
ATOM 1598 C C . TYR A 1 208 ? -15.442 15.885 11.138 1.00 84.88 208 TYR A C 1
ATOM 1600 O O . TYR A 1 208 ? -16.082 16.910 10.898 1.00 84.88 208 TYR A O 1
ATOM 1608 N N . LYS A 1 209 ? -14.347 15.896 11.915 1.00 83.75 209 LYS A N 1
ATOM 1609 C CA . LYS A 1 209 ? -13.803 17.108 12.558 1.00 83.75 209 LYS A CA 1
ATOM 1610 C C . LYS A 1 209 ? -13.427 18.182 11.531 1.00 83.75 209 LYS A C 1
ATOM 1612 O O . LYS A 1 209 ? -13.623 19.365 11.801 1.00 83.75 209 LYS A O 1
ATOM 1617 N N . PHE A 1 210 ? -12.941 17.785 10.356 1.00 84.00 210 PHE A N 1
ATOM 1618 C CA . PHE A 1 210 ? -12.598 18.700 9.262 1.00 84.00 210 PHE A CA 1
ATOM 1619 C C . PHE A 1 210 ? -13.787 19.082 8.362 1.00 84.00 210 PHE A C 1
ATOM 1621 O O . PHE A 1 210 ? -13.610 19.800 7.378 1.00 84.00 210 PHE A O 1
ATOM 1628 N N . GLY A 1 211 ? -15.009 18.672 8.714 1.00 84.00 211 GLY A N 1
ATOM 1629 C CA . GLY A 1 211 ? -16.230 19.051 8.002 1.00 84.00 211 GLY A CA 1
ATOM 1630 C C . GLY A 1 211 ? -16.500 18.230 6.741 1.00 84.00 211 GLY A C 1
ATOM 1631 O O . GLY A 1 211 ? -17.342 18.620 5.925 1.00 84.00 211 GLY A O 1
ATOM 1632 N N . GLU A 1 212 ? -15.819 17.097 6.564 1.00 84.12 212 GLU A N 1
ATOM 1633 C CA . GLU A 1 212 ? -16.122 16.175 5.476 1.00 84.12 212 GLU A CA 1
ATOM 1634 C C . GLU A 1 212 ? -17.483 15.508 5.707 1.00 84.12 212 GLU A C 1
ATOM 1636 O O . GLU A 1 212 ? -17.863 15.141 6.823 1.00 84.12 212 GLU A O 1
ATOM 1641 N N . LYS A 1 213 ? -18.249 15.337 4.627 1.00 81.19 213 LYS A N 1
ATOM 1642 C CA . LYS A 1 213 ? -19.533 14.639 4.700 1.00 81.19 213 LYS A CA 1
ATOM 1643 C C . LYS A 1 213 ? -19.292 13.140 4.785 1.00 81.19 213 LYS A C 1
ATOM 1645 O O . LYS A 1 213 ? -18.821 12.534 3.826 1.00 81.19 213 LYS A O 1
ATOM 1650 N N . ILE A 1 214 ? -19.714 12.537 5.891 1.00 81.94 214 ILE A N 1
ATOM 1651 C CA . ILE A 1 214 ? -19.732 11.084 6.016 1.00 81.94 214 ILE A CA 1
ATOM 1652 C C . ILE A 1 214 ? -20.933 10.533 5.241 1.00 81.94 214 ILE A C 1
ATOM 1654 O O . ILE A 1 214 ? -22.082 10.706 5.645 1.00 81.94 214 ILE A O 1
ATOM 1658 N N . GLY A 1 215 ? -20.669 9.891 4.103 1.00 76.88 215 GLY A N 1
ATOM 1659 C CA . GLY A 1 215 ? -21.684 9.175 3.339 1.00 76.88 215 GLY A CA 1
ATOM 1660 C C . GLY A 1 215 ? -22.190 7.926 4.063 1.00 76.88 215 GLY A C 1
ATOM 1661 O O . GLY A 1 215 ? -21.438 7.242 4.754 1.00 76.88 215 GLY A O 1
ATOM 1662 N N . SER A 1 216 ? -23.469 7.598 3.863 1.00 78.06 216 SER A N 1
ATOM 1663 C CA . SER A 1 216 ? -24.115 6.434 4.485 1.00 78.06 216 SER A CA 1
ATOM 1664 C C . SER A 1 216 ? -23.469 5.100 4.107 1.00 78.06 216 SER A C 1
ATOM 1666 O O . SER A 1 216 ? -23.544 4.162 4.886 1.00 78.06 216 SER A O 1
ATOM 1668 N N . TYR A 1 217 ? -22.800 5.034 2.950 1.00 76.50 217 TYR A N 1
ATOM 1669 C CA . TYR A 1 217 ? -22.068 3.854 2.480 1.00 76.50 217 TYR A CA 1
ATOM 1670 C C . TYR A 1 217 ? -20.920 3.433 3.414 1.00 76.50 217 TYR A C 1
ATOM 1672 O O . TYR A 1 217 ? -20.430 2.319 3.281 1.00 76.50 217 TYR A O 1
ATOM 1680 N N . MET A 1 218 ? -20.488 4.309 4.336 1.00 77.19 218 MET A N 1
ATOM 1681 C CA . MET A 1 218 ? -19.455 4.011 5.335 1.00 77.19 218 MET A CA 1
ATOM 1682 C C . MET A 1 218 ? -19.928 3.173 6.512 1.00 77.19 218 MET A C 1
ATOM 1684 O O . MET A 1 218 ? -19.099 2.643 7.254 1.00 77.19 218 MET A O 1
ATOM 1688 N N . PHE A 1 219 ? -21.238 3.057 6.690 1.00 79.00 219 PHE A N 1
ATOM 1689 C CA . PHE A 1 219 ? -21.836 2.306 7.779 1.00 79.00 219 PHE A CA 1
ATOM 1690 C C . PHE A 1 219 ? -22.412 0.993 7.258 1.00 79.00 219 PHE A C 1
ATOM 1692 O O . PHE A 1 219 ? -22.839 0.901 6.109 1.00 79.00 219 PHE A O 1
ATOM 1699 N N . GLU A 1 220 ? -22.419 -0.023 8.118 1.00 77.06 220 GLU A N 1
ATOM 1700 C CA . GLU A 1 220 ? -23.152 -1.256 7.842 1.00 77.06 220 GLU A CA 1
ATOM 1701 C C . GLU A 1 220 ? -24.662 -0.993 7.781 1.00 77.06 220 GLU A C 1
ATOM 1703 O O . GLU A 1 220 ? -25.166 0.006 8.311 1.00 77.06 220 GLU A O 1
ATOM 1708 N N . ASP A 1 221 ? -25.384 -1.919 7.152 1.00 81.19 221 ASP A N 1
ATOM 1709 C CA . ASP A 1 221 ? -26.840 -1.895 7.116 1.00 81.19 221 ASP A CA 1
ATOM 1710 C C . ASP A 1 221 ? -27.436 -1.887 8.530 1.00 81.19 221 ASP A C 1
ATOM 1712 O O . ASP A 1 221 ? -26.931 -2.525 9.455 1.00 81.19 221 ASP A O 1
ATOM 1716 N N . ASP A 1 222 ? -28.554 -1.177 8.696 1.00 82.81 222 ASP A N 1
ATOM 1717 C CA . ASP A 1 222 ? -29.252 -1.096 9.978 1.00 82.81 222 ASP A CA 1
ATOM 1718 C C . ASP A 1 222 ? -29.769 -2.491 10.388 1.00 82.81 222 ASP A C 1
ATOM 1720 O O . ASP A 1 222 ? -30.692 -3.014 9.752 1.00 82.81 222 ASP A O 1
ATOM 1724 N N . PRO A 1 223 ? -29.256 -3.083 11.486 1.00 86.06 223 PRO A N 1
ATOM 1725 C CA . PRO A 1 223 ? -29.623 -4.438 11.904 1.00 86.06 223 PRO A CA 1
ATOM 1726 C C . PRO A 1 223 ? -31.076 -4.542 12.401 1.00 86.06 223 PRO A C 1
ATOM 1728 O O . PRO A 1 223 ? -31.588 -5.635 12.651 1.00 86.06 223 PRO A O 1
ATOM 1731 N N . GLY A 1 224 ? -31.755 -3.410 12.594 1.00 81.31 224 GLY A N 1
ATOM 1732 C CA . GLY A 1 224 ? -33.169 -3.316 12.928 1.00 81.31 224 GLY A CA 1
ATOM 1733 C C . GLY A 1 224 ? -34.099 -3.259 11.712 1.00 81.31 224 GLY A C 1
ATOM 1734 O O . GLY A 1 224 ? -35.319 -3.220 11.909 1.00 81.31 224 GLY A O 1
ATOM 1735 N N . LEU A 1 225 ? -33.571 -3.228 10.483 1.00 82.19 225 LEU A N 1
ATOM 1736 C CA . LEU A 1 225 ? -34.341 -3.398 9.250 1.00 82.19 225 LEU A CA 1
ATOM 1737 C C . LEU A 1 225 ? -34.287 -4.869 8.822 1.00 82.19 225 LEU A C 1
ATOM 1739 O O . LEU A 1 225 ? -33.231 -5.488 8.795 1.00 82.19 225 LEU A O 1
ATOM 1743 N N . SER A 1 226 ? -35.441 -5.456 8.502 1.00 59.34 226 SER A N 1
ATOM 1744 C CA . SER A 1 226 ? -35.482 -6.799 7.918 1.00 59.34 226 SER A CA 1
ATOM 1745 C C . SER A 1 226 ? -34.728 -6.795 6.584 1.00 59.34 226 SER A C 1
ATOM 1747 O O . SER A 1 226 ? -34.991 -5.881 5.792 1.00 59.34 226 SER A O 1
ATOM 1749 N N . PRO A 1 227 ? -33.864 -7.787 6.295 1.00 56.78 227 PRO A N 1
ATOM 1750 C CA . PRO A 1 227 ? -33.189 -7.865 5.007 1.00 56.78 227 PRO A CA 1
ATOM 1751 C C . PRO A 1 227 ? -34.251 -7.875 3.909 1.00 56.78 227 PRO A C 1
ATOM 1753 O O . PRO A 1 227 ? -35.132 -8.739 3.890 1.00 56.78 227 PRO A O 1
ATOM 1756 N N . GLN A 1 228 ? -34.223 -6.869 3.035 1.00 46.34 228 GLN A N 1
ATOM 1757 C CA . GLN A 1 228 ? -35.086 -6.883 1.865 1.00 46.34 228 GLN A CA 1
ATOM 1758 C C . GLN A 1 228 ? -34.651 -8.064 0.998 1.00 46.34 228 GLN A C 1
ATOM 1760 O O . GLN A 1 228 ? -33.475 -8.226 0.683 1.00 46.34 228 GLN A O 1
ATOM 1765 N N . SER A 1 229 ? -35.607 -8.922 0.663 1.00 44.03 229 SER A N 1
ATOM 1766 C CA . SER A 1 229 ? -35.454 -10.044 -0.255 1.00 44.03 229 SER A CA 1
ATOM 1767 C C . SER A 1 229 ? -34.896 -9.557 -1.594 1.00 44.0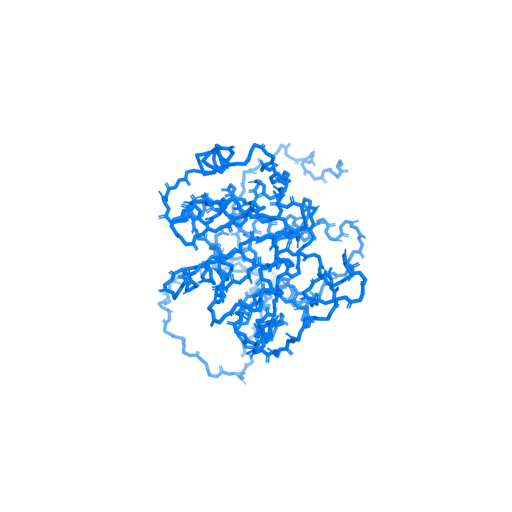3 229 SER A C 1
ATOM 1769 O O . SER A 1 229 ? -35.638 -9.068 -2.442 1.00 44.03 229 SER A O 1
ATOM 1771 N N . GLY A 1 230 ? -33.579 -9.669 -1.782 1.00 42.03 230 GLY A N 1
ATOM 1772 C CA . GLY A 1 230 ? -32.941 -9.109 -2.969 1.00 42.03 230 GLY A CA 1
ATOM 1773 C C . GLY A 1 230 ? -31.434 -9.316 -3.085 1.00 42.03 230 GLY A C 1
ATOM 1774 O O . GLY A 1 230 ? -30.737 -8.376 -3.434 1.00 42.03 230 GLY A O 1
ATOM 1775 N N . SER A 1 231 ? -30.916 -10.511 -2.795 1.00 31.97 231 SER A N 1
ATOM 1776 C CA . SER A 1 231 ? -29.834 -11.152 -3.570 1.00 31.97 231 SER A CA 1
ATOM 1777 C C . SER A 1 231 ? -29.425 -12.470 -2.914 1.00 31.97 231 SER A C 1
ATOM 1779 O O . SER A 1 231 ? -29.155 -12.552 -1.720 1.00 31.97 231 SER A O 1
ATOM 1781 N N . CYS A 1 232 ? -29.429 -13.534 -3.712 1.00 40.56 232 CYS A N 1
ATOM 1782 C CA . CYS A 1 232 ? -28.923 -14.840 -3.323 1.00 40.56 232 CYS A CA 1
ATOM 1783 C C . CYS A 1 232 ? -27.395 -14.802 -3.365 1.00 40.56 232 CYS A C 1
ATOM 1785 O O . CYS A 1 232 ? -26.848 -14.789 -4.464 1.00 40.56 232 CYS A O 1
ATOM 1787 N N . GLN A 1 233 ? -26.720 -14.843 -2.217 1.00 36.19 233 GLN A N 1
ATOM 1788 C CA . GLN A 1 233 ? -25.369 -15.400 -2.125 1.00 36.19 233 GLN A CA 1
ATOM 1789 C C . GLN A 1 233 ? -25.212 -16.213 -0.834 1.00 36.19 233 GLN A C 1
ATOM 1791 O O . GLN A 1 233 ? -25.703 -15.843 0.233 1.00 36.19 233 GLN A O 1
ATOM 1796 N N . ASP A 1 234 ? -24.581 -17.372 -1.008 1.00 36.06 234 ASP A N 1
ATOM 1797 C CA . ASP A 1 234 ? -24.375 -18.471 -0.067 1.00 36.06 234 ASP A CA 1
ATOM 1798 C C . ASP A 1 234 ? -24.113 -18.044 1.381 1.00 36.06 234 ASP A C 1
ATOM 1800 O O . ASP A 1 234 ? -23.031 -17.592 1.755 1.00 36.06 234 ASP A O 1
ATOM 1804 N N . SER A 1 235 ? -25.100 -18.293 2.238 1.00 39.22 235 SER A N 1
ATOM 1805 C CA . SER A 1 235 ? -24.948 -18.231 3.689 1.00 39.22 235 SER A CA 1
ATOM 1806 C C . SER A 1 235 ? -24.581 -19.611 4.232 1.00 39.22 235 SER A C 1
ATOM 1808 O O . SER A 1 235 ? -25.365 -20.251 4.926 1.00 39.22 235 SER A O 1
ATOM 1810 N N . SER A 1 236 ? -23.371 -20.082 3.927 1.00 38.75 236 SER A N 1
ATOM 1811 C CA . SER A 1 236 ? -22.736 -21.176 4.671 1.00 38.75 236 SER A CA 1
ATOM 1812 C C . SER A 1 236 ? -21.730 -20.600 5.671 1.00 38.75 236 SER A C 1
ATOM 1814 O O . SER A 1 236 ? -20.519 -20.785 5.545 1.00 38.75 236 SER A O 1
ATOM 1816 N N . LYS A 1 237 ? -22.214 -19.853 6.667 1.00 40.22 237 LYS A N 1
ATOM 1817 C CA . LYS A 1 237 ? -21.422 -19.515 7.854 1.00 40.22 237 LYS A CA 1
ATOM 1818 C C . LYS A 1 237 ? -22.243 -19.839 9.092 1.00 40.22 237 LYS A C 1
ATOM 1820 O O . LYS A 1 237 ? -23.270 -19.229 9.351 1.00 40.22 237 LYS A O 1
ATOM 1825 N N . THR A 1 238 ? -21.765 -20.861 9.786 1.00 36.69 238 THR A N 1
ATOM 1826 C CA . THR A 1 238 ? -22.127 -21.354 11.112 1.00 36.69 238 THR A CA 1
ATOM 1827 C C . THR A 1 238 ? -22.807 -20.284 11.971 1.00 36.69 238 THR A C 1
ATOM 1829 O O . THR A 1 238 ? -22.167 -19.300 12.340 1.00 36.69 238 THR A O 1
ATOM 1832 N N . GLU A 1 239 ? -24.088 -20.476 12.299 1.00 44.97 239 GLU A N 1
ATOM 1833 C CA . GLU A 1 239 ? -24.799 -19.647 13.278 1.00 44.97 239 GLU A CA 1
ATOM 1834 C C . GLU A 1 239 ? -24.161 -19.834 14.660 1.00 44.97 239 GLU A C 1
ATOM 1836 O O . GLU A 1 239 ? -24.529 -20.706 15.446 1.00 44.97 239 GLU A O 1
ATOM 1841 N N . GLN A 1 240 ? -23.149 -19.027 14.956 1.00 57.81 240 GLN A N 1
ATOM 1842 C CA . GLN A 1 240 ? -22.736 -18.776 16.326 1.00 57.81 240 GLN A CA 1
ATOM 1843 C C . GLN A 1 240 ? -23.744 -17.802 16.942 1.00 57.81 240 GLN A C 1
ATOM 1845 O O . GLN A 1 240 ? -24.127 -16.814 16.314 1.00 57.81 240 GLN A O 1
ATOM 1850 N N . HIS A 1 241 ? -24.187 -18.085 18.167 1.00 57.75 241 HIS A N 1
ATOM 1851 C CA . HIS A 1 241 ? -25.057 -17.210 18.952 1.00 57.75 241 HIS A CA 1
ATOM 1852 C C . HIS A 1 241 ? -24.379 -15.851 19.200 1.00 57.75 241 HIS A C 1
ATOM 1854 O O . HIS A 1 241 ? -23.704 -15.676 20.209 1.00 57.75 241 HIS A O 1
ATOM 1860 N N . LYS A 1 242 ? -24.556 -14.887 18.292 1.00 79.75 242 LYS A N 1
ATOM 1861 C CA . LYS A 1 242 ? -24.039 -13.524 18.463 1.00 79.75 242 LYS A CA 1
ATOM 1862 C C . LYS A 1 242 ? -24.922 -12.725 19.414 1.00 79.75 242 LYS A C 1
ATOM 1864 O O . LYS A 1 242 ? -26.156 -12.757 19.324 1.00 79.75 242 LYS A O 1
ATOM 1869 N N . THR A 1 243 ? -24.295 -11.973 20.312 1.00 90.12 243 THR A N 1
ATOM 1870 C CA . THR A 1 243 ? -25.007 -11.062 21.215 1.00 90.12 243 THR A CA 1
ATOM 1871 C C . THR A 1 243 ? -25.675 -9.941 20.411 1.00 90.12 243 THR A C 1
ATOM 1873 O O . THR A 1 243 ? -25.056 -9.335 19.541 1.00 90.12 243 THR A O 1
ATOM 1876 N N . ALA A 1 244 ? -26.948 -9.643 20.695 1.00 91.50 244 ALA A N 1
ATOM 1877 C CA . ALA A 1 244 ? -27.696 -8.570 20.034 1.00 91.50 244 ALA A CA 1
ATOM 1878 C C . ALA A 1 244 ? -28.198 -7.532 21.046 1.00 91.50 244 ALA A C 1
ATOM 1880 O O . ALA A 1 244 ? -28.926 -7.858 21.992 1.00 91.50 244 ALA A O 1
ATOM 1881 N N . TYR A 1 245 ? -27.867 -6.268 20.798 1.00 92.12 245 TYR A N 1
ATOM 1882 C CA . TYR A 1 245 ? -28.246 -5.123 21.617 1.00 92.12 245 TYR A CA 1
ATOM 1883 C C . TYR A 1 245 ? -29.561 -4.543 21.100 1.00 92.12 245 TYR A C 1
ATOM 1885 O O . TYR A 1 245 ? -29.729 -4.288 19.907 1.00 92.12 245 TYR A O 1
ATOM 1893 N N . ARG A 1 246 ? -30.529 -4.353 22.002 1.00 93.94 246 ARG A N 1
ATOM 1894 C CA . ARG A 1 246 ? -31.894 -3.932 21.655 1.00 93.94 246 ARG A CA 1
ATOM 1895 C C . ARG A 1 246 ? -32.303 -2.680 22.417 1.00 93.94 246 ARG A C 1
ATOM 1897 O O . ARG A 1 246 ? -32.041 -2.560 23.613 1.00 93.94 246 ARG A O 1
ATOM 1904 N N . CYS A 1 247 ? -33.033 -1.789 21.751 1.00 93.06 247 CYS A N 1
ATOM 1905 C CA . CYS A 1 247 ? -33.646 -0.631 22.391 1.00 93.06 247 CYS A CA 1
ATOM 1906 C C . CYS A 1 247 ? -34.611 -1.076 23.501 1.00 93.06 247 CYS A C 1
ATOM 1908 O O . CYS A 1 247 ? -35.508 -1.895 23.281 1.00 93.06 247 CYS A O 1
ATOM 1910 N N . ARG A 1 248 ? -34.480 -0.495 24.700 1.00 95.31 248 ARG A N 1
ATOM 1911 C CA . ARG A 1 248 ? -35.304 -0.862 25.864 1.00 95.31 248 ARG A CA 1
ATOM 1912 C C . ARG A 1 248 ? -36.801 -0.588 25.659 1.00 95.31 248 ARG A C 1
ATOM 1914 O O . ARG A 1 248 ? -37.618 -1.322 26.207 1.00 95.31 248 ARG A O 1
ATOM 1921 N N . LYS A 1 249 ? -37.159 0.441 24.877 1.00 95.69 249 LYS A N 1
ATOM 1922 C CA . LYS A 1 249 ? -38.552 0.874 24.663 1.00 95.69 249 LYS A CA 1
ATOM 1923 C C . LYS A 1 249 ? -39.262 0.077 23.568 1.00 95.69 249 LYS A C 1
ATOM 1925 O O . LYS A 1 249 ? -40.342 -0.444 23.809 1.00 95.69 249 LYS A O 1
ATOM 1930 N N . CYS A 1 250 ? -38.670 -0.012 22.376 1.00 93.56 250 CYS A N 1
ATOM 1931 C CA . CYS A 1 250 ? -39.315 -0.626 21.207 1.00 93.56 250 CYS A CA 1
ATOM 1932 C C . CYS A 1 250 ? -38.770 -2.013 20.840 1.00 93.56 250 CYS A C 1
ATOM 1934 O O . CYS A 1 250 ? -39.253 -2.610 19.886 1.00 93.56 250 CYS A O 1
ATOM 1936 N N . ARG A 1 251 ? -37.762 -2.528 21.561 1.00 89.75 251 ARG A N 1
ATOM 1937 C CA . ARG A 1 251 ? -37.103 -3.828 21.321 1.00 89.75 251 ARG A CA 1
ATOM 1938 C C . ARG A 1 251 ? -36.412 -3.993 19.959 1.00 89.75 251 ARG A C 1
ATOM 1940 O O . ARG A 1 251 ? -35.840 -5.053 19.723 1.00 89.75 251 ARG A O 1
ATOM 1947 N N . ARG A 1 252 ? -36.385 -2.951 19.117 1.00 91.44 252 ARG A N 1
ATOM 1948 C CA . ARG A 1 252 ? -35.606 -2.897 17.867 1.00 91.44 252 ARG A CA 1
ATOM 1949 C C . ARG A 1 252 ? -34.133 -3.216 18.140 1.00 91.44 252 ARG A C 1
ATOM 1951 O O . ARG A 1 252 ? -33.583 -2.715 19.124 1.00 91.44 252 ARG A O 1
ATOM 1958 N N . ILE A 1 253 ? -33.517 -4.031 17.285 1.00 90.69 253 ILE A N 1
ATOM 1959 C CA . ILE A 1 253 ? -32.073 -4.300 17.314 1.00 90.69 253 ILE A CA 1
ATOM 1960 C C . ILE A 1 253 ? -31.344 -3.029 16.869 1.00 90.69 253 ILE A C 1
ATOM 1962 O O . ILE A 1 253 ? -31.720 -2.431 15.868 1.00 90.69 253 ILE A O 1
ATOM 1966 N N . ILE A 1 254 ? -30.361 -2.593 17.654 1.00 90.69 254 ILE A N 1
ATOM 1967 C CA . ILE A 1 254 ? -29.579 -1.372 17.393 1.00 90.69 254 ILE A CA 1
ATOM 1968 C C . ILE A 1 254 ? -28.122 -1.673 17.039 1.00 90.69 254 ILE A C 1
ATOM 1970 O O . ILE A 1 254 ? -27.474 -0.853 16.406 1.00 90.69 254 ILE A O 1
ATOM 1974 N N . ALA A 1 255 ? -27.613 -2.826 17.471 1.00 89.19 255 ALA A N 1
ATOM 1975 C CA . ALA A 1 255 ? -26.258 -3.291 17.214 1.00 89.19 255 ALA A CA 1
ATOM 1976 C C . ALA A 1 255 ? -26.179 -4.797 17.492 1.00 89.19 255 ALA A C 1
ATOM 1978 O O . ALA A 1 255 ? -26.949 -5.331 18.302 1.00 89.19 255 ALA A O 1
ATOM 1979 N N . VAL A 1 256 ? -25.223 -5.469 16.866 1.00 89.38 256 VAL A N 1
ATOM 1980 C CA . VAL A 1 256 ? -24.789 -6.830 17.199 1.00 89.38 256 VAL A CA 1
ATOM 1981 C C . VAL A 1 256 ? -23.371 -6.806 17.770 1.00 89.38 256 VAL A C 1
ATOM 1983 O O . VAL A 1 256 ? -22.705 -5.774 17.759 1.00 89.38 256 VAL A O 1
ATOM 1986 N N . GLU A 1 257 ? -22.919 -7.937 18.303 1.00 87.44 257 GLU A N 1
ATOM 1987 C CA . GLU A 1 257 ? -21.588 -8.111 18.897 1.00 87.44 257 GLU A CA 1
ATOM 1988 C C . GLU A 1 257 ? -20.454 -7.613 17.991 1.00 87.44 257 GLU A C 1
ATOM 1990 O O . GLU A 1 257 ? -19.563 -6.913 18.459 1.00 87.44 257 GLU A O 1
ATOM 1995 N N . ASP A 1 258 ? -20.549 -7.850 16.681 1.00 83.94 258 ASP A N 1
ATOM 1996 C CA . ASP A 1 258 ? -19.561 -7.394 15.696 1.00 83.94 258 ASP A CA 1
ATOM 1997 C C . ASP A 1 258 ? -19.453 -5.859 15.592 1.00 83.94 258 ASP A C 1
ATOM 1999 O O . ASP A 1 258 ? -18.411 -5.349 15.164 1.00 83.94 258 ASP A O 1
ATOM 2003 N N . ASN A 1 259 ? -20.498 -5.118 15.981 1.00 84.56 259 ASN A N 1
ATOM 2004 C CA . ASN A 1 259 ? -20.490 -3.652 16.011 1.00 84.56 259 ASN A CA 1
ATOM 2005 C C . ASN A 1 259 ? -19.858 -3.096 17.297 1.00 84.56 259 ASN A C 1
ATOM 2007 O O . ASN A 1 259 ? -19.664 -1.884 17.409 1.00 84.56 259 ASN A O 1
ATOM 2011 N N . VAL A 1 260 ? -19.558 -3.948 18.282 1.00 85.19 260 VAL A N 1
ATOM 2012 C CA . VAL A 1 260 ? -19.000 -3.528 19.568 1.00 85.19 260 VAL A CA 1
ATOM 2013 C C . VAL A 1 260 ? -17.487 -3.657 19.549 1.00 85.19 260 VAL A C 1
ATOM 2015 O O . VAL A 1 260 ? -16.922 -4.715 19.291 1.00 85.19 260 VAL A O 1
ATOM 2018 N N . ILE A 1 261 ? -16.823 -2.553 19.877 1.00 85.94 261 ILE A N 1
ATOM 2019 C CA . ILE A 1 261 ? -15.373 -2.495 19.996 1.00 85.94 261 ILE A CA 1
ATOM 2020 C C . ILE A 1 261 ? -15.020 -2.271 21.459 1.00 85.94 261 ILE A C 1
ATOM 2022 O O . ILE A 1 261 ? -15.325 -1.229 22.050 1.00 85.94 261 ILE A O 1
ATOM 2026 N N . SER A 1 262 ? -14.339 -3.249 22.044 1.00 82.94 262 SER A N 1
ATOM 2027 C CA . SER A 1 262 ? -13.796 -3.115 23.388 1.00 82.94 262 SER A CA 1
ATOM 2028 C C . SER A 1 262 ? -12.712 -2.035 23.430 1.00 82.94 262 SER A C 1
ATOM 2030 O O . SER A 1 262 ? -11.842 -1.931 22.559 1.00 82.94 262 SER A O 1
ATOM 2032 N N . HIS A 1 263 ? -12.754 -1.225 24.479 1.00 81.44 263 HIS A N 1
ATOM 2033 C CA . HIS A 1 263 ? -11.762 -0.202 24.768 1.00 81.44 263 HIS A CA 1
ATOM 2034 C C . HIS A 1 263 ? -11.499 -0.165 26.272 1.00 81.44 263 HIS A C 1
ATOM 2036 O O . HIS A 1 263 ? -12.332 -0.605 27.066 1.00 81.44 263 HIS A O 1
ATOM 2042 N N . ALA A 1 264 ? -10.325 0.335 26.657 1.00 80.88 264 ALA A N 1
ATOM 2043 C CA . ALA A 1 264 ? -10.048 0.628 28.053 1.00 80.88 264 ALA A CA 1
ATOM 2044 C C . ALA A 1 264 ? -10.954 1.793 28.492 1.00 80.88 264 ALA A C 1
ATOM 2046 O O . ALA A 1 264 ? -11.026 2.785 27.760 1.00 80.88 264 ALA A O 1
ATOM 2047 N N . PRO A 1 265 ? -11.650 1.693 29.637 1.00 81.62 265 PRO A N 1
ATOM 2048 C CA . PRO A 1 265 ? -12.403 2.814 30.183 1.00 81.62 265 PRO A CA 1
ATOM 2049 C C . PRO A 1 265 ? -11.492 4.033 30.371 1.00 81.62 265 PRO A C 1
ATOM 2051 O O . PRO A 1 265 ? -10.398 3.902 30.918 1.00 81.62 265 PRO A O 1
ATOM 2054 N N . GLY A 1 266 ? -11.935 5.198 29.899 1.00 76.81 266 GLY A N 1
ATOM 2055 C CA . GLY A 1 266 ? -11.223 6.459 30.107 1.00 76.81 266 GLY A CA 1
ATOM 2056 C C . GLY A 1 266 ? -11.331 6.972 31.548 1.00 76.81 266 GLY A C 1
ATOM 2057 O O . GLY A 1 266 ? -12.097 6.447 32.356 1.00 76.81 266 GLY A O 1
ATOM 2058 N N . GLU A 1 267 ? -10.618 8.055 31.850 1.00 79.38 267 GLU A N 1
ATOM 2059 C CA . GLU A 1 267 ? -10.615 8.780 33.132 1.00 79.38 267 GLU A CA 1
ATOM 2060 C C . GLU A 1 267 ? -11.911 9.583 33.408 1.00 79.38 267 GLU A C 1
ATOM 2062 O O . GLU A 1 267 ? -11.926 10.507 34.220 1.00 79.38 267 GLU A O 1
ATOM 2067 N N . GLY A 1 268 ? -13.027 9.224 32.766 1.00 77.50 268 GLY A N 1
ATOM 2068 C CA . GLY A 1 268 ? -14.328 9.871 32.944 1.00 77.50 268 GLY A CA 1
ATOM 2069 C C . GLY A 1 268 ? -14.597 10.993 31.939 1.00 77.50 268 GLY A C 1
ATOM 2070 O O . GLY A 1 268 ? -14.346 10.835 30.746 1.00 77.50 268 GLY A O 1
ATOM 2071 N N . GLU A 1 269 ? -15.178 12.102 32.407 1.00 73.62 269 GLU A N 1
ATOM 2072 C CA . GLU A 1 269 ? -15.666 13.201 31.553 1.00 73.62 269 GLU A CA 1
ATOM 2073 C C . GLU A 1 269 ? -14.550 13.883 30.747 1.00 73.62 269 GLU A C 1
ATOM 2075 O O . GLU A 1 269 ? -14.766 14.212 29.584 1.00 73.62 269 GLU A O 1
ATOM 2080 N N . SER A 1 270 ? -13.340 13.987 31.308 1.00 75.44 270 SER A N 1
ATOM 2081 C CA . SER A 1 270 ? -12.168 14.581 30.644 1.00 75.44 270 SER A CA 1
ATOM 2082 C C . SER A 1 270 ? -11.747 13.850 29.364 1.00 75.44 270 SER A C 1
ATOM 2084 O O . SER A 1 270 ? -11.089 14.428 28.505 1.00 75.44 270 SER A O 1
ATOM 2086 N N . CYS A 1 271 ? -12.139 12.582 29.194 1.00 69.19 271 CYS A N 1
ATOM 2087 C CA . CYS A 1 271 ? -11.876 11.824 27.970 1.00 69.19 271 CYS A CA 1
ATOM 2088 C C . CYS A 1 271 ? -12.794 12.197 26.799 1.00 69.19 271 CYS A C 1
ATOM 2090 O O . CYS A 1 271 ? -12.545 11.748 25.680 1.00 69.19 271 CYS A O 1
ATOM 2092 N N . PHE A 1 272 ? -13.849 12.978 27.043 1.00 70.25 272 PHE A N 1
ATOM 2093 C CA . PHE A 1 272 ? -14.755 13.481 26.009 1.00 70.25 272 PHE A CA 1
ATOM 2094 C C . PHE A 1 272 ? -14.451 14.930 25.605 1.00 70.25 272 PHE A C 1
ATOM 2096 O O . PHE A 1 272 ? -15.104 15.453 24.698 1.00 70.25 272 PHE A O 1
ATOM 2103 N N . ASP A 1 273 ? -13.465 15.567 26.243 1.00 69.19 273 ASP A N 1
ATOM 2104 C CA . ASP A 1 273 ? -13.005 16.897 25.865 1.00 69.19 273 ASP A CA 1
ATOM 2105 C C . ASP A 1 273 ? -12.220 16.830 24.549 1.00 69.19 273 ASP A C 1
ATOM 2107 O O . ASP A 1 273 ? -11.264 16.068 24.385 1.00 69.19 273 ASP A O 1
ATOM 2111 N N . TRP A 1 274 ? -12.636 17.649 23.584 1.00 58.00 274 TRP A N 1
ATOM 2112 C CA . TRP A 1 274 ? -11.946 17.801 22.307 1.00 58.00 274 TRP A CA 1
ATOM 2113 C C . TRP A 1 274 ? -10.751 18.740 22.492 1.00 58.00 274 TRP A C 1
ATOM 2115 O O . TRP A 1 274 ? -10.882 19.942 22.268 1.00 58.00 274 TRP A O 1
ATOM 2125 N N . ASN A 1 275 ? -9.607 18.203 22.918 1.00 53.88 275 ASN A N 1
ATOM 2126 C CA . ASN A 1 275 ? -8.335 18.935 22.875 1.00 53.88 275 ASN A CA 1
ATOM 2127 C C . ASN A 1 275 ? -7.804 19.062 21.434 1.00 53.88 275 ASN A C 1
ATOM 2129 O O . ASN A 1 275 ? -7.989 18.123 20.617 1.00 53.88 275 ASN A O 1
#

Radius of gyration: 21.6 Å; Cα contacts (8 Å, |Δi|>4): 434; chains: 1; bounding box: 60×40×60 Å